Protein AF-E4MFJ5-F1 (afdb_monomer)

Foldseek 3Di:
DLVVLLVVQVVVCVVPVQAAEEEEEALQLVLSQCVSAQLSFHQNLSYAYEHEYPFQLLQQLLCVQAQDQVRNVVLLVVLLCVVVVDDNGGSHDDDDDPDDDSSGDSSNSLVQQLDPNYAYEFQDLVLSDHPHPVVVVSSVSGRYDHDFVLVVLVPDDPVVNVVVCVVLVHDLVVVLCVLVVDPAAEEEAEEEDDPDPVNLVVQVVVVVVCCVPPVVRYQYEYAYALRDPSCVCVCVVRPRYHYDDNPRDVLCVCSSCVVSHQAYEYEDDSVCSNHPLNRYQEYAAQALVRHRPPSSVVCVPPPRYHYHD

Secondary structure (DSSP, 8-state):
-HHHHHHHHHHHHHH-TT--EEEEEEGGGTTHHHHTTGGGT--GGGEEEEEE--SHHHHHHHHHHHSSTTTHHHHHHHHHHHHHTS-TTT-----------TT---SSHHHHTTSTTEEEEES-GGG---S-HHHHHHHHHS-EEE--HHHHHHHS-HHHHHHHHHHHT--HHHHHHHHTSSSSEEEEEE----SSHHHHHHHHHHHHHHHHHHTTTEEEEEE--TT--GGGGHHHHSTTEEEPPSSS-HHHHHHHHGGG--EEEES--GGGGGS-GGGEEEESSS-STTSPTTHHHHTTT-TTPEE--

pLDDT: mean 91.89, std 9.55, range [43.94, 98.38]

Radius of gyration: 22.48 Å; Cα contacts (8 Å, |Δi|>4): 492; chains: 1; bounding box: 52×45×56 Å

Nearest PDB structures (foldseek):
  4v3c-assembly1_A  TM=6.510E-01  e=1.409E-11  Pasteurella dagmatis
  8sv2-assembly1_A  TM=6.910E-01  e=7.047E-11  Pasteurella multocida
  2ihj-assembly1_A  TM=6.570E-01  e=3.882E-11  Pasteurella multocida
  2ilv-assembly1_A  TM=6.668E-01  e=4.214E-10  Pasteurella multocida
  2ihk-assembly1_A  TM=6.382E-01  e=1.941E-10  Pasteurella multocida

Mean predicted aligned error: 5.11 Å

Structure (mmCIF, N/CA/C/O backbone):
data_AF-E4MFJ5-F1
#
_entry.id   AF-E4MFJ5-F1
#
loop_
_atom_site.group_PDB
_atom_site.id
_atom_site.type_symbol
_atom_site.label_atom_id
_atom_site.label_alt_id
_atom_site.label_comp_id
_atom_site.label_asym_id
_atom_site.label_entity_id
_atom_site.label_seq_id
_atom_site.pdbx_PDB_ins_code
_atom_site.Cartn_x
_atom_site.Cartn_y
_atom_site.Cartn_z
_atom_site.occupancy
_atom_site.B_iso_or_equiv
_atom_site.auth_seq_id
_atom_site.auth_comp_id
_atom_site.auth_asym_id
_atom_site.auth_atom_id
_atom_site.pdbx_PDB_model_num
ATOM 1 N N . MET A 1 1 ? 24.733 -4.356 1.267 1.00 61.66 1 MET A N 1
ATOM 2 C CA . MET A 1 1 ? 23.680 -5.236 0.717 1.00 61.66 1 MET A CA 1
ATOM 3 C C . MET A 1 1 ? 23.827 -5.433 -0.794 1.00 61.66 1 MET A C 1
ATOM 5 O O . MET A 1 1 ? 24.107 -6.552 -1.199 1.00 61.66 1 MET A O 1
ATOM 9 N N . CYS A 1 2 ? 23.767 -4.380 -1.623 1.00 79.62 2 CYS A N 1
ATOM 10 C CA . CYS A 1 2 ? 23.774 -4.492 -3.095 1.00 79.62 2 CYS A CA 1
ATOM 11 C C . CYS A 1 2 ? 24.952 -5.287 -3.690 1.00 79.62 2 CYS A C 1
ATOM 13 O O . CYS A 1 2 ? 24.755 -6.111 -4.576 1.00 79.62 2 CYS A O 1
ATOM 15 N N . ARG A 1 3 ? 26.178 -5.104 -3.175 1.00 85.62 3 ARG A N 1
ATOM 16 C CA . ARG A 1 3 ? 27.360 -5.867 -3.628 1.00 85.62 3 ARG A CA 1
ATOM 17 C C . ARG A 1 3 ? 27.206 -7.376 -3.421 1.00 85.62 3 ARG A C 1
ATOM 19 O O . ARG A 1 3 ? 27.593 -8.154 -4.284 1.00 85.62 3 ARG A O 1
ATOM 26 N N . GLU A 1 4 ? 26.662 -7.770 -2.276 1.00 90.50 4 GLU A N 1
ATOM 27 C CA . GLU A 1 4 ? 26.516 -9.178 -1.912 1.00 90.50 4 GLU A CA 1
ATOM 28 C C . GLU A 1 4 ? 25.409 -9.847 -2.730 1.00 90.50 4 GLU A C 1
ATOM 30 O O . GLU A 1 4 ? 25.599 -10.955 -3.227 1.00 90.50 4 GLU A O 1
ATOM 35 N N . MET A 1 5 ? 24.310 -9.126 -2.979 1.00 91.12 5 MET A N 1
ATOM 36 C CA . MET A 1 5 ? 23.250 -9.578 -3.883 1.00 91.12 5 MET A CA 1
ATOM 37 C C . MET A 1 5 ? 23.776 -9.783 -5.308 1.00 91.12 5 MET A C 1
ATOM 39 O O . MET A 1 5 ? 23.627 -10.873 -5.855 1.00 91.12 5 MET A O 1
ATOM 43 N N . LYS A 1 6 ? 24.484 -8.790 -5.871 1.00 90.75 6 LYS A N 1
ATOM 44 C CA . LYS A 1 6 ? 25.126 -8.890 -7.198 1.00 90.75 6 LYS A CA 1
ATOM 45 C C . LYS A 1 6 ? 26.068 -10.101 -7.278 1.00 90.75 6 LYS A C 1
ATOM 47 O O . LYS A 1 6 ? 25.997 -10.881 -8.225 1.00 90.75 6 LYS A O 1
ATOM 52 N N . ARG A 1 7 ? 26.910 -10.309 -6.254 1.00 93.25 7 ARG A N 1
ATOM 53 C CA . ARG A 1 7 ? 27.812 -11.473 -6.168 1.00 93.25 7 ARG A CA 1
ATOM 54 C C . ARG A 1 7 ? 27.036 -12.787 -6.189 1.00 93.25 7 ARG A C 1
ATOM 56 O O . ARG A 1 7 ? 27.376 -13.680 -6.961 1.00 93.25 7 ARG A O 1
ATOM 63 N N . ARG A 1 8 ? 25.990 -12.903 -5.367 1.00 95.25 8 ARG A N 1
ATOM 64 C CA . ARG A 1 8 ? 25.206 -14.135 -5.260 1.00 95.25 8 ARG A CA 1
ATOM 65 C C . ARG A 1 8 ? 24.469 -14.469 -6.556 1.00 95.25 8 ARG A C 1
ATOM 67 O O . ARG A 1 8 ? 24.455 -15.626 -6.965 1.00 95.25 8 ARG A O 1
ATOM 74 N N . VAL A 1 9 ? 23.904 -13.462 -7.216 1.00 94.19 9 VAL A N 1
ATOM 75 C CA . VAL A 1 9 ? 23.255 -13.602 -8.525 1.00 94.19 9 VAL A CA 1
ATOM 76 C C . VAL A 1 9 ? 24.240 -14.143 -9.571 1.00 94.19 9 VAL A C 1
ATOM 78 O O . VAL A 1 9 ? 23.925 -15.103 -10.274 1.00 94.19 9 VAL A O 1
ATOM 81 N N . LEU A 1 10 ? 25.463 -13.604 -9.620 1.00 93.38 10 LEU A N 1
ATOM 82 C CA . LEU A 1 10 ? 26.515 -14.082 -10.524 1.00 93.38 10 LEU A CA 1
ATOM 83 C C . LEU A 1 10 ? 26.964 -15.519 -10.222 1.00 93.38 10 LEU A C 1
ATOM 85 O O . LEU A 1 10 ? 27.215 -16.287 -11.149 1.00 93.38 10 LEU A O 1
ATOM 89 N N . GLU A 1 11 ? 27.049 -15.907 -8.947 1.00 96.50 11 GLU A N 1
ATOM 90 C CA . GLU A 1 11 ? 27.344 -17.292 -8.556 1.00 96.50 11 GLU A CA 1
ATOM 91 C C . GLU A 1 11 ? 26.268 -18.266 -9.035 1.00 96.50 11 GLU A C 1
ATOM 93 O O . GLU A 1 11 ? 26.605 -19.316 -9.583 1.00 96.50 11 GLU A O 1
ATOM 98 N N . ILE A 1 12 ? 24.991 -17.908 -8.864 1.00 96.44 12 ILE A N 1
ATOM 99 C CA . ILE A 1 12 ? 23.858 -18.714 -9.333 1.00 96.44 12 ILE A CA 1
ATOM 100 C C . ILE A 1 12 ? 23.903 -18.831 -10.857 1.00 96.44 12 ILE A C 1
ATOM 102 O O . ILE A 1 12 ? 23.871 -19.941 -11.373 1.00 96.44 12 ILE A O 1
ATOM 106 N N . ASN A 1 13 ? 24.072 -17.716 -11.575 1.00 94.38 13 ASN A N 1
ATOM 107 C CA . ASN A 1 13 ? 24.138 -17.715 -13.038 1.00 94.38 13 ASN A CA 1
ATOM 108 C C . ASN A 1 13 ? 25.346 -18.503 -13.579 1.00 94.38 13 ASN A C 1
ATOM 110 O O . ASN A 1 13 ? 25.272 -19.105 -14.645 1.00 94.38 13 ASN A O 1
ATOM 114 N N . LYS A 1 14 ? 26.472 -18.518 -12.854 1.00 95.00 14 LYS A N 1
ATOM 115 C CA . LYS A 1 14 ? 27.636 -19.339 -13.215 1.00 95.00 14 LYS A CA 1
ATOM 116 C C . LYS A 1 14 ? 27.372 -20.832 -13.001 1.00 95.00 14 LYS A C 1
ATOM 118 O O . LYS A 1 14 ? 27.862 -21.641 -13.784 1.00 95.00 14 LYS A O 1
ATOM 123 N N . ALA A 1 15 ? 26.665 -21.189 -11.930 1.00 97.56 15 ALA A N 1
ATOM 124 C CA . ALA A 1 15 ? 26.323 -22.575 -11.622 1.00 97.56 15 ALA A CA 1
ATOM 125 C C . ALA A 1 15 ? 25.237 -23.124 -12.562 1.00 97.56 15 ALA A C 1
ATOM 127 O O . ALA A 1 15 ? 25.317 -24.280 -12.970 1.00 97.56 15 ALA A O 1
ATOM 128 N N . ASP A 1 16 ? 24.268 -22.286 -12.928 1.00 96.75 16 ASP A N 1
ATOM 129 C CA . ASP A 1 16 ? 23.202 -22.582 -13.881 1.00 96.75 16 ASP A CA 1
ATOM 130 C C . ASP A 1 16 ? 22.939 -21.366 -14.795 1.00 96.75 16 ASP A C 1
ATOM 132 O O . ASP A 1 16 ? 22.200 -20.445 -14.426 1.00 96.75 16 ASP A O 1
ATOM 136 N N . PRO A 1 17 ? 23.508 -21.358 -16.015 1.00 92.19 17 PRO A N 1
ATOM 137 C CA . PRO A 1 17 ? 23.295 -20.287 -16.990 1.00 92.19 17 PRO A CA 1
ATOM 138 C C . PRO A 1 17 ? 21.856 -20.177 -17.514 1.00 92.19 17 PRO A C 1
ATOM 140 O O . PRO A 1 17 ? 21.534 -19.202 -18.193 1.00 92.19 17 PRO A O 1
ATOM 143 N N . THR A 1 18 ? 20.996 -21.162 -17.229 1.00 94.56 18 THR A N 1
ATOM 144 C CA . THR A 1 18 ? 19.586 -21.182 -17.649 1.00 94.56 18 THR A CA 1
ATOM 145 C C . THR A 1 18 ? 18.627 -20.692 -16.568 1.00 94.56 18 THR A C 1
ATOM 147 O O . THR A 1 18 ? 17.441 -20.517 -16.846 1.00 94.56 18 THR A O 1
ATOM 150 N N . ALA A 1 19 ? 19.134 -20.409 -15.363 1.00 96.00 19 ALA A N 1
ATOM 151 C CA . ALA A 1 19 ? 18.332 -19.936 -14.244 1.00 96.00 19 ALA A CA 1
ATOM 152 C C . ALA A 1 19 ? 17.502 -18.695 -14.615 1.00 96.00 19 ALA A C 1
ATOM 154 O O . ALA A 1 19 ? 17.993 -17.762 -15.260 1.00 96.00 19 ALA A O 1
ATOM 155 N N . VAL A 1 20 ? 16.247 -18.678 -14.170 1.00 96.81 20 VAL A N 1
ATOM 156 C CA . VAL A 1 20 ? 15.347 -17.522 -14.257 1.00 96.81 20 VAL A CA 1
ATOM 157 C C . VAL A 1 20 ? 15.295 -16.861 -12.885 1.00 96.81 20 VAL A C 1
ATOM 159 O O . VAL A 1 20 ? 15.155 -17.537 -11.867 1.00 96.81 20 VAL A O 1
ATOM 162 N N . PHE A 1 21 ? 15.414 -15.539 -12.857 1.00 97.12 21 PHE A N 1
ATOM 163 C CA . PHE A 1 21 ? 15.460 -14.751 -11.634 1.00 97.12 21 PHE A CA 1
ATOM 164 C C . PHE A 1 21 ? 14.165 -13.973 -11.455 1.00 97.12 21 PHE A C 1
ATOM 166 O O . PHE A 1 21 ? 13.767 -13.223 -12.343 1.00 97.12 21 PHE A O 1
ATOM 173 N N . SER A 1 22 ? 13.556 -14.104 -10.280 1.00 97.44 22 SER A N 1
ATOM 174 C CA . SER A 1 22 ? 12.425 -13.277 -9.867 1.00 97.44 22 SER A CA 1
ATOM 175 C C . SER A 1 22 ? 12.861 -12.323 -8.759 1.00 97.44 22 SER A C 1
ATOM 177 O O . SER A 1 22 ? 13.326 -12.769 -7.710 1.00 97.44 22 SER A O 1
ATOM 179 N N . LEU A 1 23 ? 12.709 -11.020 -8.989 1.00 97.00 23 LEU A N 1
ATOM 180 C CA . LEU A 1 23 ? 12.950 -9.961 -8.015 1.00 97.00 23 LEU A CA 1
ATOM 181 C C . LEU A 1 23 ? 11.611 -9.370 -7.572 1.00 97.00 23 LEU A C 1
ATOM 183 O O . LEU A 1 23 ? 10.829 -8.914 -8.401 1.00 97.00 23 LEU A O 1
ATOM 187 N N . TYR A 1 24 ? 11.386 -9.334 -6.264 1.00 96.50 24 TYR A N 1
ATOM 188 C CA . TYR A 1 24 ? 10.343 -8.528 -5.639 1.00 96.50 24 TYR A CA 1
ATOM 189 C C . TYR A 1 24 ? 11.038 -7.349 -4.975 1.00 96.50 24 TYR A C 1
ATOM 191 O O . TYR A 1 24 ? 11.953 -7.549 -4.173 1.00 96.50 24 TYR A O 1
ATOM 199 N N . VAL A 1 25 ? 10.669 -6.135 -5.362 1.00 94.56 25 VAL A N 1
ATOM 200 C CA . VAL A 1 25 ? 11.345 -4.923 -4.906 1.00 94.56 25 VAL A CA 1
ATOM 201 C C . VAL A 1 25 ? 10.342 -3.795 -4.797 1.00 94.56 25 VAL A C 1
ATOM 203 O O . VAL A 1 25 ? 9.438 -3.703 -5.615 1.00 94.56 25 VAL A O 1
ATOM 206 N N . ASP A 1 26 ? 10.529 -2.945 -3.800 1.00 93.25 26 ASP A N 1
ATOM 207 C CA . ASP A 1 26 ? 9.853 -1.658 -3.716 1.00 93.25 26 ASP A CA 1
ATOM 208 C C . ASP A 1 26 ? 10.009 -0.868 -5.028 1.00 93.25 26 ASP A C 1
ATOM 210 O O . ASP A 1 26 ? 11.105 -0.789 -5.601 1.00 93.25 26 ASP A O 1
ATOM 214 N N . ASP A 1 27 ? 8.911 -0.319 -5.535 1.00 94.75 27 ASP A N 1
ATOM 215 C CA . ASP A 1 27 ? 8.852 0.322 -6.844 1.00 94.75 27 ASP A CA 1
ATOM 216 C C . ASP A 1 27 ? 9.771 1.546 -6.930 1.00 94.75 27 ASP A C 1
ATOM 218 O O . ASP A 1 27 ? 10.437 1.743 -7.945 1.00 94.75 27 ASP A O 1
ATOM 222 N N . LEU A 1 28 ? 9.962 2.293 -5.845 1.00 91.31 28 LEU A N 1
ATOM 223 C CA . LEU A 1 28 ? 10.879 3.438 -5.816 1.00 91.31 28 LEU A CA 1
ATOM 224 C C . LEU A 1 28 ? 12.363 3.032 -5.959 1.00 91.31 28 LEU A C 1
ATOM 226 O O . LEU A 1 28 ? 13.228 3.888 -6.165 1.00 91.31 28 LEU A O 1
ATOM 230 N N . ARG A 1 29 ? 12.660 1.724 -5.893 1.00 91.50 29 ARG A N 1
ATOM 231 C CA . ARG A 1 29 ? 13.974 1.091 -6.109 1.00 91.50 29 ARG A CA 1
ATOM 232 C C . ARG A 1 29 ? 13.977 0.228 -7.381 1.00 91.50 29 ARG A C 1
ATOM 234 O O . ARG A 1 29 ? 14.800 -0.677 -7.530 1.00 91.50 29 ARG A O 1
ATOM 241 N N . CYS A 1 30 ? 13.076 0.502 -8.327 1.00 92.25 30 CYS A N 1
ATOM 242 C CA . CYS A 1 30 ? 12.837 -0.305 -9.530 1.00 92.25 30 CYS A CA 1
ATOM 243 C C . CYS A 1 30 ? 14.077 -0.578 -10.401 1.00 92.25 30 CYS A C 1
ATOM 245 O O . CYS A 1 30 ? 14.169 -1.631 -11.043 1.00 92.25 30 CYS A O 1
ATOM 247 N N . ARG A 1 31 ? 15.063 0.327 -10.398 1.00 90.69 31 ARG A N 1
ATOM 248 C CA . ARG A 1 31 ? 16.308 0.178 -11.161 1.00 90.69 31 ARG A CA 1
ATOM 249 C C . ARG A 1 31 ? 17.136 -1.036 -10.734 1.00 90.69 31 ARG A C 1
ATOM 251 O O . ARG A 1 31 ? 17.876 -1.586 -11.554 1.00 90.69 31 ARG A O 1
ATOM 258 N N . LEU A 1 32 ? 16.964 -1.527 -9.504 1.00 91.19 32 LEU A N 1
ATOM 259 C CA . LEU A 1 32 ? 17.671 -2.710 -9.011 1.00 91.19 32 LEU A CA 1
ATOM 260 C C . LEU A 1 32 ? 17.464 -3.946 -9.900 1.00 91.19 32 LEU A C 1
ATOM 262 O O . LEU A 1 32 ? 18.387 -4.748 -10.034 1.00 91.19 32 LEU A O 1
ATOM 266 N N . GLY A 1 33 ? 16.312 -4.075 -10.569 1.00 92.12 33 GLY A N 1
ATOM 267 C CA . GLY A 1 33 ? 16.073 -5.149 -11.541 1.00 92.12 33 GLY A CA 1
ATOM 268 C C . GLY A 1 33 ? 17.060 -5.143 -12.714 1.00 92.12 33 GLY A C 1
ATOM 269 O O . GLY A 1 33 ? 17.512 -6.199 -13.152 1.00 92.12 33 GLY A O 1
ATOM 270 N N . TYR A 1 34 ? 17.469 -3.959 -13.175 1.00 91.81 34 TYR A N 1
ATOM 271 C CA . TYR A 1 34 ? 18.512 -3.821 -14.187 1.00 91.81 34 TYR A CA 1
ATOM 272 C C . TYR A 1 34 ? 19.907 -3.960 -13.563 1.00 91.81 34 TYR A C 1
ATOM 274 O O . TYR A 1 34 ? 20.701 -4.799 -13.990 1.00 91.81 34 TYR A O 1
ATOM 282 N N . ASP A 1 35 ? 20.203 -3.187 -12.514 1.00 88.88 35 ASP A N 1
ATOM 283 C CA . ASP A 1 35 ? 21.559 -3.080 -11.958 1.00 88.88 35 ASP A CA 1
ATOM 284 C C . ASP A 1 35 ? 22.074 -4.392 -11.344 1.00 88.88 35 ASP A C 1
ATOM 286 O O . ASP A 1 35 ? 23.281 -4.667 -11.374 1.00 88.88 35 ASP A O 1
ATOM 290 N N . TRP A 1 36 ? 21.190 -5.197 -10.742 1.00 91.62 36 TRP A N 1
ATOM 291 C CA . TRP A 1 36 ? 21.573 -6.460 -10.103 1.00 91.62 36 TRP A CA 1
ATOM 292 C C . TRP A 1 36 ? 21.669 -7.628 -11.079 1.00 91.62 36 TRP A C 1
ATOM 294 O O . TRP A 1 36 ? 22.348 -8.605 -10.762 1.00 91.62 36 TRP A O 1
ATOM 304 N N . PHE A 1 37 ? 21.037 -7.522 -12.250 1.00 92.88 37 PHE A N 1
ATOM 305 C CA . PHE A 1 37 ? 20.925 -8.630 -13.193 1.00 92.88 37 PHE A CA 1
ATOM 306 C C . PHE A 1 37 ? 21.452 -8.258 -14.576 1.00 92.88 37 PHE A C 1
ATOM 308 O O . PHE A 1 37 ? 22.526 -8.712 -14.969 1.00 92.88 37 PHE A O 1
ATOM 315 N N . VAL A 1 38 ? 20.726 -7.417 -15.308 1.00 91.62 38 VAL A N 1
ATOM 316 C CA . VAL A 1 38 ? 21.013 -7.115 -16.716 1.00 91.62 38 VAL A CA 1
ATOM 317 C C . VAL A 1 38 ? 22.376 -6.445 -16.877 1.00 91.62 38 VAL A C 1
ATOM 319 O O . VAL A 1 38 ? 23.203 -6.919 -17.650 1.00 91.62 38 VAL A O 1
ATOM 322 N N . ALA A 1 39 ? 22.687 -5.452 -16.040 1.00 88.19 39 ALA A N 1
ATOM 323 C CA . ALA A 1 39 ? 23.995 -4.790 -16.010 1.00 88.19 39 ALA A CA 1
ATOM 324 C C . ALA A 1 39 ? 25.166 -5.725 -15.637 1.00 88.19 39 ALA A C 1
ATOM 326 O O . ALA A 1 39 ? 26.328 -5.341 -15.751 1.00 88.19 39 ALA A O 1
ATOM 327 N N . GLN A 1 40 ? 24.871 -6.930 -15.139 1.00 86.25 40 GLN A N 1
ATOM 328 C CA . GLN A 1 40 ? 25.855 -7.962 -14.812 1.00 86.25 40 GLN A CA 1
ATOM 329 C C . GLN A 1 40 ? 26.026 -8.996 -15.944 1.00 86.25 40 GLN A C 1
ATOM 331 O O . GLN A 1 40 ? 26.732 -9.987 -15.757 1.00 86.25 40 GLN A O 1
ATOM 336 N N . GLY A 1 41 ? 25.387 -8.795 -17.105 1.00 88.00 41 GLY A N 1
ATOM 337 C CA . GLY A 1 41 ? 25.445 -9.718 -18.246 1.00 88.00 41 GLY A CA 1
ATOM 338 C C . GLY A 1 41 ? 24.358 -10.794 -18.250 1.00 88.00 41 GLY A C 1
ATOM 339 O O . GLY A 1 41 ? 24.485 -11.787 -18.967 1.00 88.00 41 GLY A O 1
ATOM 340 N N . ILE A 1 42 ? 23.310 -10.650 -17.435 1.00 91.12 42 ILE A N 1
ATOM 341 C CA . ILE A 1 42 ? 22.182 -11.590 -17.417 1.00 91.12 42 ILE A CA 1
ATOM 342 C C . ILE A 1 42 ? 21.162 -11.162 -18.466 1.00 91.12 42 ILE A C 1
ATOM 344 O O . ILE A 1 42 ? 20.717 -10.020 -18.473 1.00 91.12 42 ILE A O 1
ATOM 348 N N . ASP A 1 43 ? 20.773 -12.098 -19.329 1.00 91.38 43 ASP A N 1
ATOM 349 C CA . ASP A 1 43 ? 19.714 -11.893 -20.317 1.00 91.38 43 ASP A CA 1
ATOM 350 C C . ASP A 1 43 ? 18.425 -11.396 -19.640 1.00 91.38 43 ASP A C 1
ATOM 352 O O . ASP A 1 43 ? 17.873 -12.067 -18.761 1.00 91.38 43 ASP A O 1
ATOM 356 N N . SER A 1 44 ? 17.944 -10.225 -20.065 1.00 92.56 44 SER A N 1
ATOM 357 C CA . SER A 1 44 ? 16.751 -9.582 -19.514 1.00 92.56 44 SER A CA 1
ATOM 358 C C . SER A 1 44 ? 15.487 -10.436 -19.669 1.00 92.56 44 SER A C 1
ATOM 360 O O . SER A 1 44 ? 14.605 -10.375 -18.812 1.00 92.56 44 SER A O 1
ATOM 362 N N . ALA A 1 45 ? 15.418 -11.333 -20.661 1.00 93.94 45 ALA A N 1
ATOM 363 C CA . ALA A 1 45 ? 14.302 -12.268 -20.807 1.00 93.94 45 ALA A CA 1
ATOM 364 C C . ALA A 1 45 ? 14.184 -13.258 -19.629 1.00 93.94 45 ALA A C 1
ATOM 366 O O . ALA A 1 45 ? 13.081 -13.744 -19.337 1.00 93.94 45 ALA A O 1
ATOM 367 N N . ARG A 1 46 ? 15.294 -13.522 -18.921 1.00 95.06 46 ARG A N 1
ATOM 368 C CA . ARG A 1 46 ? 15.368 -14.385 -17.729 1.00 95.06 46 ARG A CA 1
ATOM 369 C C . ARG A 1 46 ? 15.136 -13.639 -16.418 1.00 95.06 46 ARG A C 1
ATOM 371 O O . ARG A 1 46 ? 15.197 -14.264 -15.363 1.00 95.06 46 ARG A O 1
ATOM 378 N N . VAL A 1 47 ? 14.870 -12.337 -16.456 1.00 96.25 47 VAL A N 1
ATOM 379 C CA . VAL A 1 47 ? 14.601 -11.531 -15.263 1.00 96.25 47 VAL A CA 1
ATOM 380 C C . VAL A 1 47 ? 13.111 -11.200 -15.215 1.00 96.25 47 VAL A C 1
ATOM 382 O O . VAL A 1 47 ? 12.521 -10.772 -16.209 1.00 96.25 47 VAL A O 1
ATOM 385 N N . LYS A 1 48 ? 12.482 -11.448 -14.066 1.00 98.00 48 LYS A N 1
ATOM 386 C CA . LYS A 1 48 ? 11.089 -11.107 -13.765 1.00 98.00 48 LYS A CA 1
ATOM 387 C C . LYS A 1 48 ? 11.068 -10.196 -12.546 1.00 98.00 48 LYS A C 1
ATOM 389 O O . LYS A 1 48 ? 11.499 -10.601 -11.473 1.00 98.00 48 LYS A O 1
ATOM 394 N N . VAL A 1 49 ? 10.596 -8.968 -12.697 1.00 98.12 49 VAL A N 1
ATOM 395 C CA . VAL A 1 49 ? 10.604 -7.950 -11.647 1.00 98.12 49 VAL A CA 1
ATOM 396 C C . VAL A 1 49 ? 9.169 -7.598 -11.280 1.00 98.12 49 VAL A C 1
ATOM 398 O O . VAL A 1 49 ? 8.386 -7.172 -12.123 1.00 98.12 49 VAL A O 1
ATOM 401 N N . SER A 1 50 ? 8.834 -7.784 -10.008 1.00 98.25 50 SER A N 1
ATOM 402 C CA . SER A 1 50 ? 7.595 -7.297 -9.405 1.00 98.25 50 SER A CA 1
ATOM 403 C C . SER A 1 50 ? 7.926 -6.041 -8.609 1.00 98.25 50 SER A C 1
ATOM 405 O O . SER A 1 50 ? 8.592 -6.128 -7.575 1.00 98.25 50 SER A O 1
ATOM 407 N N . LEU A 1 51 ? 7.503 -4.891 -9.129 1.00 97.75 51 LEU A N 1
ATOM 408 C CA . LEU A 1 51 ? 7.606 -3.595 -8.471 1.00 97.75 51 LEU A CA 1
ATOM 409 C C . LEU A 1 51 ? 6.450 -3.488 -7.479 1.00 97.75 51 LEU A C 1
ATOM 411 O O . LEU A 1 51 ? 5.299 -3.425 -7.892 1.00 97.75 51 LEU A O 1
ATOM 415 N N . LEU A 1 52 ? 6.741 -3.553 -6.188 1.00 96.06 52 LEU A N 1
ATOM 416 C CA . LEU A 1 52 ? 5.760 -3.460 -5.117 1.00 96.06 52 LEU A CA 1
ATOM 417 C C . LEU A 1 52 ? 5.546 -1.983 -4.795 1.00 96.06 52 LEU A C 1
ATOM 419 O O . LEU A 1 52 ? 6.500 -1.312 -4.418 1.00 96.06 52 LEU A O 1
ATOM 423 N N . SER A 1 53 ? 4.322 -1.489 -4.949 1.00 94.38 53 SER A N 1
ATOM 424 C CA . SER A 1 53 ? 3.959 -0.119 -4.573 1.00 94.38 53 SER A CA 1
ATOM 425 C C . SER A 1 53 ? 4.319 0.169 -3.108 1.00 94.38 53 SER A C 1
ATOM 427 O O . SER A 1 53 ? 3.783 -0.499 -2.220 1.00 94.38 53 SER A O 1
ATOM 429 N N . ASP A 1 54 ? 5.120 1.210 -2.857 1.00 90.69 54 ASP A N 1
ATOM 430 C CA . ASP A 1 54 ? 5.423 1.749 -1.514 1.00 90.69 54 ASP A CA 1
ATOM 431 C C . ASP A 1 54 ? 4.148 2.167 -0.749 1.00 90.69 54 ASP A C 1
ATOM 433 O O . ASP A 1 54 ? 4.094 2.187 0.478 1.00 90.69 54 ASP A O 1
ATOM 437 N N . GLY A 1 55 ? 3.072 2.470 -1.479 1.00 89.69 55 GLY A N 1
ATOM 438 C CA . GLY A 1 55 ? 1.786 2.883 -0.925 1.00 89.69 55 GLY A CA 1
ATOM 439 C C . GLY A 1 55 ? 1.410 4.241 -1.484 1.00 89.69 55 GLY A C 1
ATOM 440 O O . GLY A 1 55 ? 1.468 4.449 -2.693 1.00 89.69 55 GLY A O 1
ATOM 441 N N . THR A 1 56 ? 1.037 5.197 -0.632 1.00 90.31 56 THR A N 1
ATOM 442 C CA . THR A 1 56 ? 0.609 6.530 -1.093 1.00 90.31 56 THR A CA 1
ATOM 443 C C . THR A 1 56 ? 1.673 7.222 -1.950 1.00 90.31 56 THR A C 1
ATOM 445 O O . THR A 1 56 ? 1.302 7.941 -2.878 1.00 90.31 56 THR A O 1
ATOM 448 N N . ALA A 1 57 ? 2.972 7.001 -1.708 1.00 90.75 57 ALA A N 1
ATOM 449 C CA . ALA A 1 57 ? 4.046 7.605 -2.498 1.00 90.75 57 ALA A CA 1
ATOM 450 C C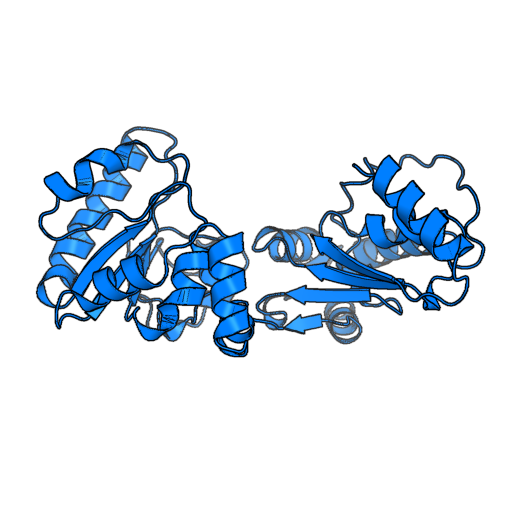 . ALA A 1 57 ? 3.979 7.209 -3.981 1.00 90.75 57 ALA A C 1
ATOM 452 O O . ALA A 1 57 ? 4.066 8.086 -4.838 1.00 90.75 57 ALA A O 1
ATOM 453 N N . THR A 1 58 ? 3.724 5.935 -4.292 1.00 94.06 58 THR A N 1
ATOM 454 C CA . THR A 1 58 ? 3.565 5.438 -5.669 1.00 94.06 58 THR A CA 1
ATOM 455 C C . THR A 1 58 ? 2.466 6.186 -6.424 1.00 94.06 58 THR A C 1
ATOM 457 O O . THR A 1 58 ? 2.668 6.604 -7.564 1.00 94.06 58 THR A O 1
ATOM 460 N N . TYR A 1 59 ? 1.310 6.426 -5.802 1.00 94.81 59 TYR A N 1
ATOM 461 C CA . TYR A 1 59 ? 0.215 7.161 -6.451 1.00 94.81 59 TYR A CA 1
ATOM 462 C C . TYR A 1 59 ? 0.491 8.667 -6.537 1.00 94.81 59 TYR A C 1
ATOM 464 O O . TYR A 1 59 ? 0.183 9.299 -7.549 1.00 94.81 59 TYR A O 1
ATOM 472 N N . ASN A 1 60 ? 1.079 9.257 -5.490 1.00 93.25 60 ASN A N 1
ATOM 473 C CA . ASN A 1 60 ? 1.425 10.681 -5.481 1.00 93.25 60 ASN A CA 1
ATOM 474 C C . ASN A 1 60 ? 2.474 11.007 -6.542 1.00 93.25 60 ASN A C 1
ATOM 476 O O . ASN A 1 60 ? 2.313 11.978 -7.274 1.00 93.25 60 ASN A O 1
ATOM 480 N N . ASN A 1 61 ? 3.512 10.183 -6.668 1.00 94.50 61 ASN A N 1
ATOM 481 C CA . ASN A 1 61 ? 4.549 10.353 -7.678 1.00 94.50 61 ASN A CA 1
ATOM 482 C C . ASN A 1 61 ? 3.961 10.263 -9.090 1.00 94.50 61 ASN A C 1
ATOM 484 O O . ASN A 1 61 ? 4.226 11.142 -9.906 1.00 94.50 61 ASN A O 1
ATOM 488 N N . PHE A 1 62 ? 3.069 9.301 -9.349 1.00 96.25 62 PHE A N 1
ATOM 489 C CA . PHE A 1 62 ? 2.386 9.201 -10.639 1.00 96.25 62 PHE A CA 1
ATOM 490 C C . PHE A 1 62 ? 1.634 10.491 -10.966 1.00 96.25 62 PHE A C 1
ATOM 492 O O . PHE A 1 62 ? 1.795 11.053 -12.047 1.00 96.25 62 PHE A O 1
ATOM 499 N N . TYR A 1 63 ? 0.846 10.995 -10.013 1.00 95.25 63 TYR A N 1
ATOM 500 C CA . TYR A 1 63 ? 0.108 12.241 -10.190 1.00 95.25 63 TYR A CA 1
ATOM 501 C C . TYR A 1 63 ? 1.039 13.446 -10.389 1.00 95.25 63 TYR A C 1
ATOM 503 O O . TYR A 1 63 ? 0.790 14.277 -11.257 1.00 95.25 63 TYR A O 1
ATOM 511 N N . ASN A 1 64 ? 2.136 13.531 -9.640 1.00 95.00 64 ASN A N 1
ATOM 512 C CA . ASN A 1 64 ? 3.097 14.625 -9.763 1.00 95.00 64 ASN A CA 1
ATOM 513 C C . ASN A 1 64 ? 3.781 14.645 -11.136 1.00 95.00 64 ASN A C 1
ATOM 515 O O . ASN A 1 64 ? 4.065 15.718 -11.664 1.00 95.00 64 ASN A O 1
ATOM 519 N N . TYR A 1 65 ? 4.036 13.476 -11.723 1.00 95.19 65 TYR A N 1
ATOM 520 C CA . TYR A 1 65 ? 4.707 13.368 -13.017 1.00 95.19 65 TYR A CA 1
ATOM 521 C C . TYR A 1 65 ? 3.746 13.430 -14.204 1.00 95.19 65 TYR A C 1
ATOM 523 O O . TYR A 1 65 ? 4.113 13.936 -15.264 1.00 95.19 65 TYR A O 1
ATOM 531 N N . PHE A 1 66 ? 2.525 12.919 -14.047 1.00 97.06 66 PHE A N 1
ATOM 532 C CA . PHE A 1 66 ? 1.615 12.679 -15.169 1.00 97.06 66 PHE A CA 1
ATOM 533 C C . PHE A 1 66 ? 0.203 13.243 -14.978 1.00 97.06 66 PHE A C 1
ATOM 535 O O . PHE A 1 66 ? -0.655 13.051 -15.842 1.00 97.06 66 PHE A O 1
ATOM 542 N N . GLY A 1 67 ? -0.066 13.927 -13.867 1.00 94.12 67 GLY A N 1
ATOM 543 C CA . GLY A 1 67 ? -1.365 14.532 -13.573 1.00 94.12 67 GLY A CA 1
ATOM 544 C C . GLY A 1 67 ? -1.638 15.810 -14.369 1.00 94.12 67 GLY A C 1
ATOM 545 O O . GLY A 1 67 ? -2.794 16.072 -14.704 1.00 94.12 67 GLY A O 1
ATOM 546 N N . ASP A 1 68 ? -0.594 16.572 -14.712 1.00 96.12 68 ASP A N 1
ATOM 547 C CA . ASP A 1 68 ? -0.700 17.774 -15.546 1.00 96.12 68 ASP A CA 1
ATOM 548 C C . ASP A 1 68 ? -0.670 17.412 -17.045 1.00 96.12 68 ASP A C 1
ATOM 550 O O . ASP A 1 68 ? 0.384 17.033 -17.570 1.00 96.12 68 ASP A O 1
ATOM 554 N N . PRO A 1 69 ? -1.789 17.561 -17.779 1.00 96.44 69 PRO A N 1
ATOM 555 C CA . PRO A 1 69 ? -1.859 17.173 -19.182 1.00 96.44 69 PRO A CA 1
ATOM 556 C C . PRO A 1 69 ? -0.927 17.981 -20.093 1.00 96.44 69 PRO A C 1
ATOM 558 O O . PRO A 1 69 ? -0.624 17.508 -21.188 1.00 96.44 69 PRO A O 1
ATOM 561 N N . ALA A 1 70 ? -0.455 19.160 -19.666 1.00 97.12 70 ALA A N 1
ATOM 562 C CA . ALA A 1 70 ? 0.468 19.980 -20.448 1.00 97.12 70 ALA A CA 1
ATOM 563 C C . ALA A 1 70 ? 1.901 19.421 -20.474 1.00 97.12 70 ALA A C 1
ATOM 565 O O . ALA A 1 70 ? 2.639 19.679 -21.425 1.00 97.12 70 ALA A O 1
ATOM 566 N N . THR A 1 71 ? 2.300 18.663 -19.449 1.00 97.44 71 THR A N 1
ATOM 567 C CA . THR A 1 71 ? 3.681 18.176 -19.276 1.00 97.44 71 THR A CA 1
ATOM 568 C C . THR A 1 71 ? 3.791 16.654 -19.273 1.00 97.44 71 THR A C 1
ATOM 570 O O . THR A 1 71 ? 4.860 16.116 -19.565 1.00 97.44 71 THR A O 1
ATOM 573 N N . ALA A 1 72 ? 2.692 15.941 -19.022 1.00 97.81 72 ALA A N 1
ATOM 574 C CA . ALA A 1 72 ? 2.709 14.506 -18.780 1.00 97.81 72 ALA A CA 1
ATOM 575 C C . ALA A 1 72 ? 3.322 13.668 -19.915 1.00 97.81 72 ALA A C 1
ATOM 577 O O . ALA A 1 72 ? 4.130 12.780 -19.646 1.00 97.81 72 ALA A O 1
ATOM 578 N N . GLN A 1 73 ? 2.988 13.954 -21.180 1.00 98.31 73 GLN A N 1
ATOM 579 C CA . GLN A 1 73 ? 3.566 13.229 -22.319 1.00 98.31 73 GLN A CA 1
ATOM 580 C C . GLN A 1 73 ? 5.084 13.438 -22.409 1.00 98.31 73 GLN A C 1
ATOM 582 O O . GLN A 1 73 ? 5.826 12.469 -22.543 1.00 98.31 73 GLN A O 1
ATOM 587 N N . GLN A 1 74 ? 5.550 14.683 -22.276 1.00 98.12 74 GLN A N 1
ATOM 588 C CA . GLN A 1 74 ? 6.980 14.991 -22.303 1.00 98.12 74 GLN A CA 1
ATOM 589 C C . GLN A 1 74 ? 7.719 14.290 -21.157 1.00 98.12 74 GLN A C 1
ATOM 591 O O . GLN A 1 74 ? 8.808 13.756 -21.369 1.00 98.12 74 GLN A O 1
ATOM 596 N N . ASN A 1 75 ? 7.135 14.261 -19.956 1.00 97.69 75 ASN A N 1
ATOM 597 C CA . ASN A 1 75 ? 7.707 13.549 -18.814 1.00 97.69 75 ASN A CA 1
ATOM 598 C C . ASN A 1 75 ? 7.824 12.050 -19.110 1.00 97.69 75 ASN A C 1
ATOM 600 O O . ASN A 1 75 ? 8.897 11.476 -18.939 1.00 97.69 75 ASN A O 1
ATOM 604 N N . TRP A 1 76 ? 6.762 11.433 -19.636 1.00 98.38 76 TRP A N 1
ATOM 605 C CA . TRP A 1 76 ? 6.778 10.020 -20.016 1.00 98.38 76 TRP A CA 1
ATOM 606 C C . TRP A 1 76 ? 7.866 9.712 -21.043 1.00 98.38 76 TRP A C 1
ATOM 608 O O . TRP A 1 76 ? 8.653 8.792 -20.847 1.00 98.38 76 TRP A O 1
ATOM 618 N N . GLU A 1 77 ? 7.937 10.488 -22.125 1.00 98.25 77 GLU A N 1
ATOM 619 C CA . GLU A 1 77 ? 8.942 10.312 -23.179 1.00 98.25 77 GLU A CA 1
ATOM 620 C C . GLU A 1 77 ? 10.370 10.497 -22.646 1.00 98.25 77 GLU A C 1
ATOM 622 O O . GLU A 1 77 ? 11.277 9.771 -23.050 1.00 98.25 77 GLU A O 1
ATOM 627 N N . THR A 1 78 ? 10.562 11.417 -21.697 1.00 96.12 78 THR A N 1
ATOM 628 C CA . THR A 1 78 ? 11.858 11.649 -21.043 1.00 96.12 78 THR A CA 1
ATOM 629 C C . THR A 1 78 ? 12.281 10.437 -20.217 1.00 96.12 78 THR A C 1
ATOM 631 O O . THR A 1 78 ? 13.371 9.906 -20.426 1.00 96.12 78 THR A O 1
ATOM 634 N N . TYR A 1 79 ? 11.414 9.942 -19.331 1.00 94.69 79 TYR A N 1
ATOM 635 C CA . TYR A 1 79 ? 11.737 8.788 -18.483 1.00 94.69 79 TYR A CA 1
ATOM 636 C C . TYR A 1 79 ? 11.861 7.495 -19.296 1.00 94.69 79 TYR A C 1
ATOM 638 O O . TYR A 1 79 ? 12.724 6.667 -19.016 1.00 94.69 79 TYR A O 1
ATOM 646 N N . ALA A 1 80 ? 11.058 7.344 -20.352 1.00 96.25 80 ALA A N 1
ATOM 647 C CA . ALA A 1 80 ? 11.211 6.264 -21.318 1.00 96.25 80 ALA A CA 1
ATOM 648 C C . ALA A 1 80 ? 12.603 6.289 -21.962 1.00 96.25 80 ALA A C 1
ATOM 650 O O . ALA A 1 80 ? 13.289 5.272 -21.983 1.00 96.25 80 ALA A O 1
ATOM 651 N N . ALA A 1 81 ? 13.057 7.453 -22.438 1.00 94.06 81 ALA A N 1
ATOM 652 C CA . ALA A 1 81 ? 14.375 7.591 -23.050 1.00 94.06 81 ALA A CA 1
ATOM 653 C C . ALA A 1 81 ? 15.519 7.264 -22.074 1.00 94.06 81 ALA A C 1
ATOM 655 O O . ALA A 1 81 ? 16.506 6.654 -22.481 1.00 94.06 81 ALA A O 1
ATOM 656 N N . GLU A 1 82 ? 15.388 7.619 -20.793 1.00 90.88 82 GLU A N 1
ATOM 657 C CA . GLU A 1 82 ? 16.359 7.253 -19.754 1.00 90.88 82 GLU A CA 1
ATOM 658 C C . GLU A 1 82 ? 16.452 5.733 -19.553 1.00 90.88 82 GLU A C 1
ATOM 660 O O . GLU A 1 82 ? 17.554 5.188 -19.471 1.00 90.88 82 GLU A O 1
ATOM 665 N N . VAL A 1 83 ? 15.306 5.046 -19.518 1.00 91.56 83 VAL A N 1
ATOM 666 C CA . VAL A 1 83 ? 15.233 3.585 -19.376 1.00 91.56 83 VAL A CA 1
ATOM 667 C C . VAL A 1 83 ? 15.745 2.878 -20.635 1.00 91.56 83 VAL A C 1
ATOM 669 O O . VAL A 1 83 ? 16.504 1.914 -20.534 1.00 91.56 83 VAL A O 1
ATOM 672 N N . GLU A 1 84 ? 15.369 3.344 -21.827 1.00 92.00 84 GLU A N 1
ATOM 673 C CA . GLU A 1 84 ? 15.798 2.756 -23.106 1.00 92.00 84 GLU A CA 1
ATOM 674 C C . GLU A 1 84 ? 17.268 3.034 -23.444 1.00 92.00 84 GLU A C 1
ATOM 676 O O . GLU A 1 84 ? 17.858 2.314 -24.247 1.00 92.00 84 GLU A O 1
ATOM 681 N N . ALA A 1 85 ? 17.892 4.036 -22.819 1.00 88.94 85 ALA A N 1
ATOM 682 C CA . ALA A 1 85 ? 19.327 4.273 -22.957 1.00 88.94 85 ALA A CA 1
ATOM 683 C C . ALA A 1 85 ? 20.184 3.167 -22.310 1.00 88.94 85 ALA A C 1
ATOM 685 O O . ALA A 1 85 ? 21.377 3.068 -22.604 1.00 88.94 85 ALA A O 1
ATOM 686 N N . LEU A 1 86 ? 19.603 2.335 -21.438 1.00 86.44 86 LEU A N 1
ATOM 687 C CA . LEU A 1 86 ? 20.290 1.208 -20.811 1.00 86.44 86 LEU A CA 1
ATOM 688 C C . LEU A 1 86 ? 20.563 0.065 -21.807 1.00 86.44 86 LEU A C 1
ATOM 690 O O . LEU A 1 86 ? 19.795 -0.185 -22.735 1.00 86.44 86 LEU A O 1
ATOM 694 N N . ASP A 1 87 ? 21.646 -0.686 -21.588 1.00 86.88 87 ASP A N 1
ATOM 695 C CA . ASP A 1 87 ? 21.994 -1.841 -22.425 1.00 86.88 87 ASP A CA 1
ATOM 696 C C . ASP A 1 87 ? 21.257 -3.103 -21.962 1.00 86.88 87 ASP A C 1
ATOM 698 O O . ASP A 1 87 ? 21.759 -3.917 -21.184 1.00 86.88 87 ASP A O 1
ATOM 702 N N . TRP A 1 88 ? 20.043 -3.271 -22.477 1.00 88.00 88 TRP A N 1
ATOM 703 C CA . TRP A 1 88 ? 19.174 -4.403 -22.157 1.00 88.00 88 TRP A CA 1
ATOM 704 C C . TRP A 1 88 ? 19.586 -5.741 -22.787 1.00 88.00 88 TRP A C 1
ATOM 706 O O . TRP A 1 88 ? 19.040 -6.779 -22.402 1.00 88.00 88 TRP A O 1
ATOM 716 N N . ASN A 1 89 ? 20.515 -5.718 -23.751 1.00 77.62 89 ASN A N 1
ATOM 717 C CA . ASN A 1 89 ? 20.822 -6.860 -24.617 1.00 77.62 89 ASN A CA 1
ATOM 718 C C . ASN A 1 89 ? 22.205 -7.474 -24.364 1.00 77.62 89 ASN A C 1
ATOM 720 O O . ASN A 1 89 ? 22.373 -8.670 -24.592 1.00 77.62 89 ASN A O 1
ATOM 724 N N . HIS A 1 90 ? 23.197 -6.694 -23.918 1.00 64.62 90 HIS A N 1
ATOM 725 C CA . HIS A 1 90 ? 24.582 -7.176 -23.810 1.00 64.62 90 HIS A CA 1
ATOM 726 C C . HIS A 1 90 ? 25.195 -7.019 -22.412 1.00 64.62 90 HIS A C 1
ATOM 728 O O . HIS A 1 90 ? 26.311 -7.493 -22.191 1.00 64.62 90 HIS A O 1
ATOM 734 N N . GLY A 1 91 ? 24.475 -6.413 -21.458 1.00 55.84 91 GLY A N 1
ATOM 735 C CA . GLY A 1 91 ? 24.927 -6.236 -20.075 1.00 55.84 91 GLY A CA 1
ATOM 736 C C . GLY A 1 91 ? 26.298 -5.568 -19.952 1.00 55.84 91 GLY A C 1
ATOM 737 O O . GLY A 1 91 ? 27.096 -5.923 -19.081 1.00 55.84 91 GLY A O 1
ATOM 738 N N . GLY A 1 92 ? 26.604 -4.639 -20.859 1.00 50.72 92 GLY A N 1
ATOM 739 C CA . GLY A 1 92 ? 27.860 -3.906 -20.875 1.00 50.72 92 GLY A CA 1
ATOM 740 C C . GLY A 1 92 ? 27.976 -2.894 -19.732 1.00 50.72 92 GLY A C 1
ATOM 741 O O . GLY A 1 92 ? 26.991 -2.356 -19.223 1.00 50.72 92 GLY A O 1
ATOM 742 N N . ARG A 1 93 ? 29.221 -2.583 -19.344 1.00 50.53 93 ARG A N 1
ATOM 743 C CA . ARG A 1 93 ? 29.511 -1.452 -18.450 1.00 50.53 93 ARG A CA 1
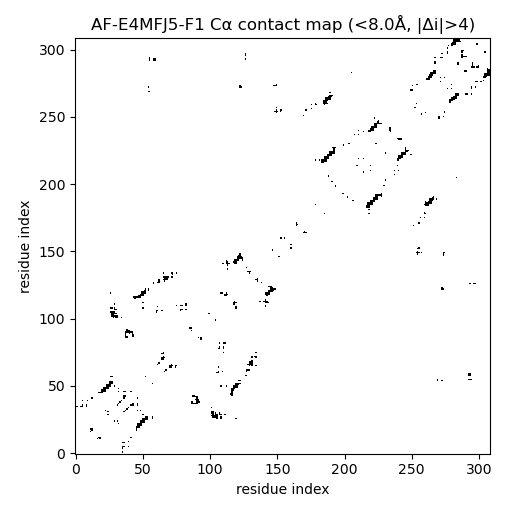ATOM 744 C C . ARG A 1 93 ? 29.072 -0.152 -19.117 1.00 50.53 93 ARG A C 1
ATOM 746 O O . ARG A 1 93 ? 29.664 0.267 -20.110 1.00 50.53 93 ARG A O 1
ATOM 753 N N . TYR A 1 94 ? 28.085 0.494 -18.513 1.00 51.44 94 TYR A N 1
ATOM 754 C CA . TYR A 1 94 ? 27.674 1.842 -18.864 1.00 51.44 94 TYR A CA 1
ATOM 755 C C . TYR A 1 94 ? 28.801 2.841 -18.531 1.00 51.44 94 TYR A C 1
ATOM 757 O O . TYR A 1 94 ? 29.454 2.683 -17.491 1.00 51.44 94 TYR A O 1
ATOM 765 N N . PRO A 1 95 ? 29.062 3.866 -19.364 1.00 44.31 95 PRO A N 1
ATOM 766 C CA . PRO A 1 95 ? 29.774 5.045 -18.884 1.00 44.31 95 PRO A CA 1
ATOM 767 C C . PRO A 1 95 ? 28.952 5.643 -17.739 1.00 44.31 95 PRO A C 1
ATOM 769 O O . PRO A 1 95 ? 27.736 5.716 -17.861 1.00 44.31 95 PRO A O 1
ATOM 772 N N . GLU A 1 96 ? 29.583 6.022 -16.626 1.00 47.84 96 GLU A N 1
ATOM 773 C CA . GLU A 1 96 ? 28.911 6.672 -15.493 1.00 47.84 96 GLU A CA 1
ATOM 774 C C . GLU A 1 96 ? 28.142 7.908 -15.989 1.00 47.84 96 GLU A C 1
ATOM 776 O O . GLU A 1 96 ? 28.683 9.010 -16.084 1.00 47.84 96 GLU A O 1
ATOM 781 N N . THR A 1 97 ? 26.868 7.749 -16.345 1.00 43.94 97 THR A N 1
ATOM 782 C CA . THR A 1 97 ? 25.962 8.884 -16.352 1.00 43.94 97 THR A CA 1
ATOM 783 C C . THR A 1 97 ? 25.742 9.278 -14.907 1.00 43.94 97 THR A C 1
ATOM 785 O O . THR A 1 97 ? 25.989 8.497 -13.988 1.00 43.94 97 THR A O 1
ATOM 788 N N . ARG A 1 98 ? 25.290 10.514 -14.717 1.00 46.88 98 ARG A N 1
ATOM 789 C CA . ARG A 1 98 ? 24.822 11.088 -13.453 1.00 46.88 98 ARG A CA 1
ATOM 790 C C . ARG A 1 98 ? 23.613 10.320 -12.892 1.00 46.88 98 ARG A C 1
ATOM 792 O O . ARG A 1 98 ? 22.556 10.899 -12.691 1.00 46.88 98 ARG A O 1
ATOM 799 N N . ALA A 1 99 ? 23.736 9.011 -12.737 1.00 46.81 99 ALA A N 1
ATOM 800 C CA . ALA A 1 99 ? 22.760 8.161 -12.116 1.00 46.81 99 ALA A CA 1
ATOM 801 C C . ALA A 1 99 ? 22.575 8.681 -10.698 1.00 46.81 99 ALA A C 1
ATOM 803 O O . ALA A 1 99 ? 23.538 8.745 -9.927 1.00 46.81 99 ALA A O 1
ATOM 804 N N . GLU A 1 100 ? 21.339 9.050 -10.379 1.00 54.28 100 GLU A N 1
ATOM 805 C CA . GLU A 1 100 ? 20.893 9.083 -8.997 1.00 54.28 100 GLU A CA 1
ATOM 806 C C . GLU A 1 100 ? 21.307 7.773 -8.314 1.00 54.28 100 GLU A C 1
ATOM 808 O O . GLU A 1 100 ? 21.550 6.740 -8.957 1.00 54.28 100 GLU A O 1
ATOM 813 N N . PHE A 1 101 ? 21.489 7.851 -7.002 1.00 60.53 101 PHE A N 1
ATOM 814 C CA . PHE A 1 101 ? 21.865 6.715 -6.174 1.00 60.53 101 PHE A CA 1
ATOM 815 C C . PHE A 1 101 ? 21.025 5.478 -6.554 1.00 60.53 101 PHE A C 1
ATOM 817 O O . PHE A 1 101 ? 19.832 5.612 -6.778 1.00 60.53 101 PHE A O 1
ATOM 824 N N . GLU A 1 102 ? 21.611 4.271 -6.639 1.00 62.78 102 GLU A N 1
ATOM 825 C CA . GLU A 1 102 ? 20.951 3.047 -7.176 1.00 62.78 102 GLU A CA 1
ATOM 826 C C . GLU A 1 102 ? 19.635 2.639 -6.459 1.00 62.78 102 GLU A C 1
ATOM 828 O O . GLU A 1 102 ? 18.979 1.681 -6.861 1.00 62.78 102 GLU A O 1
ATOM 833 N N . LEU A 1 103 ? 19.251 3.359 -5.397 1.00 69.12 103 LEU A N 1
ATOM 834 C CA . LEU A 1 103 ? 18.018 3.210 -4.619 1.00 69.12 103 LEU A CA 1
ATOM 835 C C . LEU A 1 103 ? 17.009 4.364 -4.818 1.00 69.12 103 LEU A C 1
ATOM 837 O O . LEU A 1 103 ? 16.025 4.438 -4.081 1.00 69.12 103 LEU A O 1
ATOM 841 N N . GLU A 1 104 ? 17.256 5.260 -5.770 1.00 72.75 104 GLU A N 1
ATOM 842 C CA . GLU A 1 104 ? 16.424 6.419 -6.096 1.00 72.75 104 GLU A CA 1
ATOM 843 C C . GLU A 1 104 ? 16.134 6.398 -7.599 1.00 72.75 104 GLU A C 1
ATOM 845 O O . GLU A 1 104 ? 16.964 6.743 -8.436 1.00 72.75 104 GLU A O 1
ATOM 850 N N . SER A 1 105 ? 14.978 5.851 -7.972 1.00 76.38 105 SER A N 1
ATOM 851 C CA . SER A 1 105 ? 14.508 5.828 -9.364 1.00 76.38 105 SER A CA 1
ATOM 852 C C . SER A 1 105 ? 12.991 5.959 -9.385 1.00 76.38 105 SER A C 1
ATOM 854 O O . SER A 1 105 ? 12.275 5.062 -9.817 1.00 76.38 105 SER A O 1
ATOM 856 N N . TRP A 1 106 ? 12.493 7.067 -8.837 1.00 81.81 106 TRP A N 1
ATOM 857 C CA . TRP A 1 106 ? 11.068 7.257 -8.539 1.00 81.81 106 TRP A CA 1
ATOM 858 C C . TRP A 1 106 ? 10.216 7.509 -9.791 1.00 81.81 106 TRP A C 1
ATOM 860 O O . TRP A 1 106 ? 9.009 7.292 -9.768 1.00 81.81 106 TRP A O 1
ATOM 870 N N . THR A 1 107 ? 10.836 7.939 -10.892 1.00 89.31 107 THR A N 1
ATOM 871 C CA . THR A 1 107 ? 10.173 8.296 -12.160 1.00 89.31 107 THR A CA 1
ATOM 872 C C . THR A 1 107 ? 9.998 7.112 -13.115 1.00 89.31 107 THR A C 1
ATOM 874 O O . THR A 1 107 ? 9.117 7.118 -13.974 1.00 89.31 107 THR A O 1
ATOM 877 N N . TRP A 1 108 ? 10.820 6.075 -12.969 1.00 93.88 108 TRP A N 1
ATOM 878 C CA . TRP A 1 108 ? 10.873 4.916 -13.859 1.00 93.88 108 TRP A CA 1
ATOM 879 C C . TRP A 1 108 ? 9.828 3.809 -13.641 1.00 93.88 108 TRP A C 1
ATOM 881 O O . TRP A 1 108 ? 9.589 3.087 -14.614 1.00 93.88 108 TRP A O 1
ATOM 891 N N . PRO A 1 109 ? 9.192 3.614 -12.461 1.00 96.06 109 PRO A N 1
ATOM 892 C CA . PRO A 1 109 ? 8.375 2.423 -12.214 1.00 96.06 109 PRO A CA 1
ATOM 893 C C . PRO A 1 109 ? 7.254 2.246 -13.236 1.00 96.06 109 PRO A C 1
ATOM 895 O O . PRO A 1 109 ? 6.984 1.137 -13.691 1.00 96.06 109 PRO A O 1
ATOM 898 N N . TYR A 1 110 ? 6.647 3.359 -13.643 1.00 97.25 110 TYR A N 1
ATOM 899 C CA . TYR A 1 110 ? 5.494 3.383 -14.537 1.00 97.25 110 TYR A CA 1
ATOM 900 C C . TYR A 1 110 ? 5.862 2.991 -15.966 1.00 97.25 110 TYR A C 1
ATOM 902 O O . TYR A 1 110 ? 5.179 2.174 -16.577 1.00 97.25 110 TYR A O 1
ATOM 910 N N . TYR A 1 111 ? 6.981 3.512 -16.479 1.00 97.88 111 TYR A N 1
ATOM 911 C CA . TYR A 1 111 ? 7.478 3.095 -17.785 1.00 97.88 111 TYR A CA 1
ATOM 912 C C . TYR A 1 111 ? 7.994 1.654 -17.746 1.00 97.88 111 TYR A C 1
ATOM 914 O O . TYR A 1 111 ? 7.664 0.859 -18.625 1.00 97.88 111 TYR A O 1
ATOM 922 N N . LEU A 1 112 ? 8.743 1.279 -16.701 1.00 97.38 112 LEU A N 1
ATOM 923 C CA . LEU A 1 112 ? 9.220 -0.091 -16.518 1.00 97.38 112 LEU A CA 1
ATOM 924 C C . LEU A 1 112 ? 8.068 -1.095 -16.499 1.00 97.38 112 LEU A C 1
ATOM 926 O O . LEU A 1 112 ? 8.210 -2.150 -17.098 1.00 97.38 112 LEU A O 1
ATOM 930 N N . ALA A 1 113 ? 6.913 -0.761 -15.920 1.00 97.94 113 ALA A N 1
ATOM 931 C CA . ALA A 1 113 ? 5.732 -1.623 -15.945 1.00 97.94 113 ALA A CA 1
ATOM 932 C C . ALA A 1 113 ? 5.189 -1.910 -17.361 1.00 97.94 113 ALA A C 1
ATOM 934 O O . ALA A 1 113 ? 4.395 -2.828 -17.518 1.00 97.94 113 ALA A O 1
ATOM 935 N N . THR A 1 114 ? 5.605 -1.177 -18.398 1.00 97.88 114 THR A N 1
ATOM 936 C CA . THR A 1 114 ? 5.284 -1.496 -19.806 1.00 97.88 114 THR A CA 1
ATOM 937 C C . THR A 1 114 ? 6.298 -2.442 -20.458 1.00 97.88 114 THR A C 1
ATOM 939 O O . THR A 1 114 ? 6.033 -3.012 -21.518 1.00 97.88 114 THR A O 1
ATOM 942 N N . ARG A 1 115 ? 7.476 -2.629 -19.846 1.00 95.94 115 ARG A N 1
ATOM 943 C CA . ARG A 1 115 ? 8.556 -3.441 -20.414 1.00 95.94 115 ARG A CA 1
ATOM 944 C C . ARG A 1 115 ? 8.354 -4.938 -20.156 1.00 95.94 115 ARG A C 1
ATOM 946 O O . ARG A 1 115 ? 7.856 -5.337 -19.101 1.00 95.94 115 ARG A O 1
ATOM 953 N N . PRO A 1 116 ? 8.830 -5.808 -21.067 1.00 95.00 116 PRO A N 1
ATOM 954 C CA . PRO A 1 116 ? 8.820 -7.248 -20.845 1.00 95.00 116 PRO A CA 1
ATOM 955 C C . PRO A 1 116 ? 9.524 -7.645 -19.545 1.00 95.00 116 PRO A C 1
ATOM 957 O O . PRO A 1 116 ? 10.637 -7.206 -19.263 1.00 95.00 116 PRO A O 1
ATOM 960 N N . GLY A 1 117 ? 8.887 -8.530 -18.779 1.00 95.38 117 GLY A N 1
ATOM 961 C CA . GLY A 1 117 ? 9.440 -9.050 -17.530 1.00 95.38 117 GLY A CA 1
ATOM 962 C C . GLY A 1 117 ? 9.225 -8.153 -16.314 1.00 95.38 117 GLY A C 1
ATOM 963 O O . GLY A 1 117 ? 9.573 -8.583 -15.223 1.00 95.38 117 GLY A O 1
ATOM 964 N N . TYR A 1 118 ? 8.622 -6.976 -16.462 1.00 98.00 118 TYR A N 1
ATOM 965 C CA . TYR A 1 118 ? 8.273 -6.098 -15.350 1.00 98.00 118 TYR A CA 1
ATOM 966 C C . TYR A 1 118 ? 6.759 -6.065 -15.148 1.00 98.00 118 TYR A C 1
ATOM 968 O O . TYR A 1 118 ? 5.991 -6.135 -16.105 1.00 98.00 118 TYR A O 1
ATOM 976 N N . ARG A 1 119 ? 6.342 -5.953 -13.889 1.00 98.19 119 ARG A N 1
ATOM 977 C CA . ARG A 1 119 ? 4.965 -5.652 -13.490 1.00 98.19 119 ARG A CA 1
ATOM 978 C C . ARG A 1 119 ? 4.957 -4.727 -12.281 1.00 98.19 119 ARG A C 1
ATOM 980 O O . ARG A 1 119 ? 5.872 -4.798 -11.457 1.00 98.19 119 ARG A O 1
ATOM 987 N N . LEU A 1 120 ? 3.929 -3.895 -12.175 1.00 98.00 120 LEU A N 1
ATOM 988 C CA . LEU A 1 120 ? 3.645 -3.063 -11.011 1.00 98.00 120 LEU A CA 1
ATOM 989 C C . LE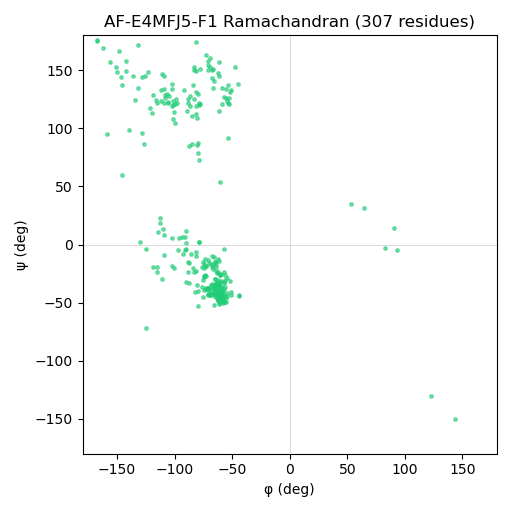U A 1 120 ? 2.538 -3.728 -10.193 1.00 98.00 120 LEU A C 1
ATOM 991 O O . LEU A 1 120 ? 1.414 -3.862 -10.661 1.00 98.00 120 LEU A O 1
ATOM 995 N N . VAL A 1 121 ? 2.872 -4.169 -8.988 1.00 97.00 121 VAL A N 1
ATOM 996 C CA . VAL A 1 121 ? 1.942 -4.783 -8.041 1.00 97.00 121 VAL A CA 1
ATOM 997 C C . VAL A 1 121 ? 1.497 -3.711 -7.059 1.00 97.00 121 VAL A C 1
ATOM 999 O O . VAL A 1 121 ? 2.328 -3.108 -6.373 1.00 97.00 121 VAL A O 1
ATOM 1002 N N . MET A 1 122 ? 0.195 -3.465 -6.985 1.00 94.50 122 MET A N 1
ATOM 1003 C CA . MET A 1 122 ? -0.353 -2.406 -6.143 1.00 94.50 122 MET A CA 1
ATOM 1004 C C . MET A 1 122 ? -1.734 -2.755 -5.607 1.00 94.50 122 MET A C 1
ATOM 1006 O O . MET A 1 122 ? -2.358 -3.713 -6.038 1.00 94.50 122 MET A O 1
ATOM 1010 N N . GLN A 1 123 ? -2.203 -1.989 -4.626 1.00 91.94 123 GLN A N 1
ATOM 1011 C CA . GLN A 1 123 ? -3.473 -2.275 -3.961 1.00 91.94 123 GLN A CA 1
ATOM 1012 C C . GLN A 1 123 ? -4.676 -1.989 -4.868 1.00 91.94 123 GLN A C 1
ATOM 1014 O O . GLN A 1 123 ? -5.672 -2.708 -4.805 1.00 91.94 123 GLN A O 1
ATOM 1019 N N . ASN A 1 124 ? -4.611 -0.924 -5.675 1.00 93.25 124 ASN A N 1
ATOM 1020 C CA . ASN A 1 124 ? -5.696 -0.535 -6.572 1.00 93.25 124 ASN A CA 1
ATOM 1021 C C . ASN A 1 124 ? -5.191 0.361 -7.717 1.00 93.25 124 ASN A C 1
ATOM 1023 O O . ASN A 1 124 ? -5.108 1.584 -7.579 1.00 93.25 124 ASN A O 1
ATOM 1027 N N . GLY A 1 125 ? -4.895 -0.236 -8.867 1.00 94.31 125 GLY A N 1
ATOM 1028 C CA . GLY A 1 125 ? -4.409 0.436 -10.067 1.00 94.31 125 GLY A CA 1
ATOM 1029 C C . GLY A 1 125 ? -5.397 1.420 -10.678 1.00 94.31 125 GLY A C 1
ATOM 1030 O O . GLY A 1 125 ? -4.972 2.375 -11.327 1.00 94.31 125 GLY A O 1
ATOM 1031 N N . ALA A 1 126 ? -6.699 1.277 -10.406 1.00 93.44 126 ALA A N 1
ATOM 1032 C CA . ALA A 1 126 ? -7.707 2.233 -10.864 1.00 93.44 126 ALA A CA 1
ATOM 1033 C C . ALA A 1 126 ? -7.535 3.633 -10.244 1.00 93.44 126 ALA A C 1
ATOM 1035 O O . ALA A 1 126 ? -8.093 4.600 -10.757 1.00 93.44 126 ALA A O 1
ATOM 1036 N N . LEU A 1 127 ? -6.744 3.765 -9.170 1.00 94.81 127 LEU A N 1
ATOM 1037 C CA . LEU A 1 127 ? -6.420 5.056 -8.554 1.00 94.81 127 LEU A CA 1
ATOM 1038 C C . LEU A 1 127 ? -5.290 5.813 -9.278 1.00 94.81 127 LEU A C 1
ATOM 1040 O O . LEU A 1 127 ? -5.011 6.966 -8.935 1.00 94.81 127 LEU A O 1
ATOM 1044 N N . LEU A 1 128 ? -4.633 5.205 -10.274 1.00 95.06 128 LEU A N 1
ATOM 1045 C CA . LEU A 1 128 ? -3.732 5.915 -11.183 1.00 95.06 128 LEU A CA 1
ATOM 1046 C C . LEU A 1 128 ? -4.555 6.647 -12.254 1.00 95.06 128 LEU A C 1
ATOM 1048 O O . LEU A 1 128 ? -4.811 6.127 -13.336 1.00 95.06 128 LEU A O 1
ATOM 1052 N N . GLU A 1 129 ? -4.979 7.873 -11.948 1.00 90.81 129 GLU A N 1
ATOM 1053 C CA . GLU A 1 129 ? -5.744 8.720 -12.872 1.00 90.81 129 GLU A CA 1
ATOM 1054 C C . GLU A 1 129 ? -4.853 9.800 -13.518 1.00 90.81 129 GLU A C 1
ATOM 1056 O O . GLU A 1 129 ? -4.057 10.464 -12.850 1.00 90.81 129 GLU A O 1
ATOM 1061 N N . SER A 1 130 ? -5.031 10.029 -14.822 1.00 94.00 130 SER A N 1
ATOM 1062 C CA . SER A 1 130 ? -4.491 11.187 -15.545 1.00 94.00 130 SER A CA 1
ATOM 1063 C C . SER A 1 130 ? -5.558 11.756 -16.476 1.00 94.00 130 SER A C 1
ATOM 1065 O O . SER A 1 130 ? -6.350 11.017 -17.054 1.00 94.00 130 SER A O 1
ATOM 1067 N N . SER A 1 131 ? -5.569 13.079 -16.641 1.00 94.38 131 SER A N 1
ATOM 1068 C CA . SER A 1 131 ? -6.421 13.750 -17.632 1.00 94.38 131 SER A CA 1
ATOM 1069 C C . SER A 1 131 ? -5.781 13.811 -19.027 1.00 94.38 131 SER A C 1
ATOM 1071 O O . SER A 1 131 ? -6.436 14.201 -19.993 1.00 94.38 131 SER A O 1
ATOM 1073 N N . CYS A 1 132 ? -4.508 13.421 -19.154 1.00 97.25 132 CYS A N 1
ATOM 1074 C CA . CYS A 1 132 ? -3.795 13.370 -20.423 1.00 97.25 132 CYS A CA 1
ATOM 1075 C C . CYS A 1 132 ? -4.218 12.118 -21.219 1.00 97.25 132 CYS A C 1
ATOM 1077 O O . CYS A 1 132 ? -3.994 11.000 -20.737 1.00 97.25 132 CYS A O 1
ATOM 1079 N N . PRO A 1 133 ? -4.763 12.249 -22.447 1.00 97.00 133 PRO A N 1
ATOM 1080 C CA . PRO A 1 133 ? -5.148 11.089 -23.256 1.00 97.00 133 PRO A CA 1
ATOM 1081 C C . PRO A 1 133 ? -3.975 10.146 -23.537 1.00 97.00 133 PRO A C 1
ATOM 1083 O O . PRO A 1 133 ? -4.123 8.934 -23.422 1.00 97.00 133 PRO A O 1
ATOM 1086 N N . PHE A 1 134 ? -2.789 10.705 -23.803 1.00 97.88 134 PHE A N 1
ATOM 1087 C CA . PHE A 1 134 ? -1.571 9.927 -24.023 1.00 97.88 134 PHE A CA 1
ATOM 1088 C C . PHE A 1 134 ? -1.236 9.033 -22.818 1.00 97.88 134 PHE A C 1
ATOM 1090 O O . PHE A 1 134 ? -1.003 7.840 -22.981 1.00 97.88 134 PHE A O 1
ATOM 1097 N N . ILE A 1 135 ? -1.267 9.574 -21.595 1.00 98.12 135 ILE A N 1
ATOM 1098 C CA . ILE A 1 135 ? -1.000 8.785 -20.380 1.00 98.12 135 ILE A CA 1
ATOM 1099 C C . ILE A 1 135 ? -2.107 7.772 -20.116 1.00 98.12 135 ILE A C 1
ATOM 1101 O O . ILE A 1 135 ? -1.825 6.658 -19.690 1.00 98.12 135 ILE A O 1
ATOM 1105 N N . THR A 1 136 ? -3.358 8.132 -20.401 1.00 96.50 136 THR A N 1
ATOM 1106 C CA . THR A 1 136 ? -4.487 7.202 -20.281 1.00 96.50 136 THR A CA 1
ATOM 1107 C C . THR A 1 136 ? -4.294 5.981 -21.182 1.00 96.50 136 THR A C 1
ATOM 1109 O O . THR A 1 136 ? -4.603 4.864 -20.774 1.00 96.50 136 THR A O 1
ATOM 1112 N N . ASP A 1 137 ? -3.746 6.166 -22.385 1.00 97.38 137 ASP A N 1
ATOM 1113 C CA . ASP A 1 137 ? -3.378 5.056 -23.264 1.00 97.38 137 ASP A CA 1
ATOM 1114 C C . ASP A 1 137 ? -2.209 4.245 -22.683 1.00 97.38 137 ASP A C 1
ATOM 1116 O O . ASP A 1 137 ? -2.283 3.016 -22.646 1.00 97.38 137 ASP A O 1
ATOM 1120 N N . LYS A 1 138 ? -1.178 4.909 -22.140 1.00 97.69 138 LYS A N 1
ATOM 1121 C CA . LYS A 1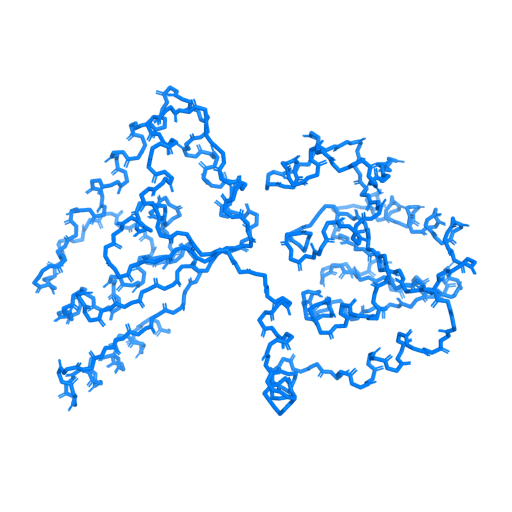 138 ? -0.025 4.242 -21.505 1.00 97.69 138 LYS A CA 1
ATOM 1122 C C . LYS A 1 138 ? -0.370 3.433 -20.262 1.00 97.69 138 LYS A C 1
ATOM 1124 O O . LYS A 1 138 ? 0.180 2.349 -20.094 1.00 97.69 138 LYS A O 1
ATOM 1129 N N . LEU A 1 139 ? -1.333 3.872 -19.458 1.00 96.81 139 LEU A N 1
ATOM 1130 C CA . LEU A 1 139 ? -1.851 3.088 -18.334 1.00 96.81 139 LEU A CA 1
ATOM 1131 C C . LEU A 1 139 ? -2.388 1.718 -18.776 1.00 96.81 139 LEU A C 1
ATOM 1133 O O . LEU A 1 139 ? -2.236 0.747 -18.044 1.00 96.81 139 LEU A O 1
ATOM 1137 N N . ARG A 1 140 ? -2.959 1.609 -19.985 1.00 95.75 140 ARG A N 1
ATOM 1138 C CA . ARG A 1 140 ? -3.445 0.324 -20.528 1.00 95.75 140 ARG A CA 1
ATOM 1139 C C . ARG A 1 140 ? -2.324 -0.586 -21.032 1.00 95.75 140 ARG A C 1
ATOM 1141 O O . ARG A 1 140 ? -2.549 -1.779 -21.205 1.00 95.75 140 ARG A O 1
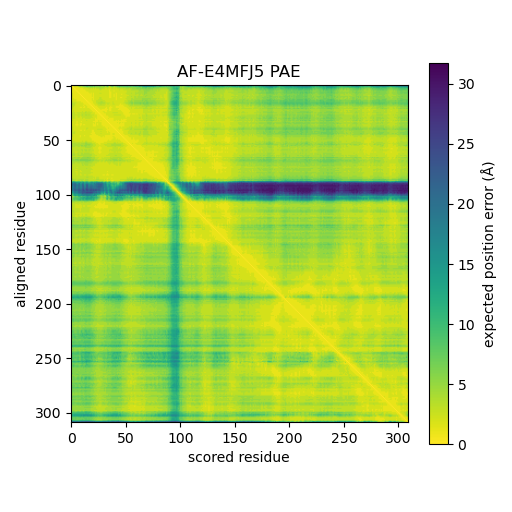ATOM 1148 N N . GLU A 1 141 ? -1.146 -0.031 -21.309 1.00 97.38 141 GLU A N 1
ATOM 1149 C CA . GLU A 1 141 ? 0.046 -0.794 -21.700 1.00 97.38 141 GLU A CA 1
ATOM 1150 C C . GLU A 1 141 ? 0.800 -1.342 -20.475 1.00 97.38 141 GLU A C 1
ATOM 1152 O O . GLU A 1 141 ? 1.527 -2.333 -20.586 1.00 97.38 141 GLU A O 1
ATOM 1157 N N . MET A 1 142 ? 0.632 -0.710 -19.309 1.00 98.00 142 MET A N 1
ATOM 1158 C CA . MET A 1 142 ? 1.278 -1.126 -18.068 1.00 98.00 142 MET A CA 1
ATOM 1159 C C . MET A 1 142 ? 0.753 -2.484 -17.590 1.00 98.00 142 MET A C 1
ATOM 1161 O O . MET A 1 142 ? -0.449 -2.733 -17.519 1.00 98.00 142 MET A O 1
ATOM 1165 N N . GLN A 1 143 ? 1.676 -3.356 -17.193 1.00 98.19 143 GLN A N 1
ATOM 1166 C CA . GLN A 1 143 ? 1.397 -4.614 -16.511 1.00 98.19 143 GLN A CA 1
ATOM 1167 C C . GLN A 1 143 ? 1.129 -4.330 -15.031 1.00 98.19 143 GLN A C 1
ATOM 1169 O O . GLN A 1 143 ? 2.021 -4.472 -14.192 1.00 98.19 143 GLN A O 1
ATOM 1174 N N . ILE A 1 144 ? -0.081 -3.864 -14.725 1.00 97.75 144 ILE A N 1
ATOM 1175 C CA . ILE A 1 144 ? -0.532 -3.631 -13.351 1.00 97.75 144 ILE A CA 1
ATOM 1176 C C . ILE A 1 144 ? -1.228 -4.887 -12.829 1.00 97.75 144 ILE A C 1
ATOM 1178 O O . ILE A 1 144 ? -2.072 -5.469 -13.509 1.00 97.75 144 ILE A O 1
ATOM 1182 N N . GLU A 1 145 ? -0.868 -5.298 -11.619 1.00 96.19 145 GLU A N 1
ATOM 1183 C CA . GLU A 1 145 ? -1.523 -6.375 -10.889 1.00 96.19 145 GLU A CA 1
ATOM 1184 C C . GLU A 1 145 ? -2.087 -5.822 -9.581 1.00 96.19 145 GLU A C 1
ATOM 1186 O O . GLU A 1 145 ? -1.337 -5.418 -8.687 1.00 96.19 145 GLU A O 1
ATOM 1191 N N . ASP A 1 146 ? -3.414 -5.806 -9.491 1.00 94.38 146 ASP A N 1
ATOM 1192 C CA . ASP A 1 146 ? -4.131 -5.365 -8.302 1.00 94.38 146 ASP A CA 1
ATOM 1193 C C . ASP A 1 146 ? -4.182 -6.507 -7.291 1.00 94.38 146 ASP A C 1
ATOM 1195 O O . ASP A 1 146 ? -4.815 -7.536 -7.533 1.00 94.38 146 ASP A O 1
ATOM 1199 N N . ILE A 1 147 ? -3.492 -6.337 -6.164 1.00 91.19 147 ILE A N 1
ATOM 1200 C CA . ILE A 1 147 ? -3.451 -7.332 -5.096 1.00 91.19 147 ILE A CA 1
ATOM 1201 C C . ILE A 1 147 ? -3.651 -6.660 -3.747 1.00 91.19 147 ILE A C 1
ATOM 1203 O O . ILE A 1 147 ? -2.875 -5.797 -3.326 1.00 91.19 147 ILE A O 1
ATOM 1207 N N . GLN A 1 148 ? -4.654 -7.138 -3.018 1.00 89.12 148 GLN A N 1
ATOM 1208 C CA . GLN A 1 148 ? -4.843 -6.793 -1.621 1.00 89.12 148 GLN A CA 1
ATOM 1209 C C . GLN A 1 148 ? -4.056 -7.764 -0.724 1.00 89.12 148 GLN A C 1
ATOM 1211 O O . GLN A 1 148 ? -4.255 -8.980 -0.800 1.00 89.12 148 GLN A O 1
ATOM 1216 N N . PRO A 1 149 ? -3.176 -7.278 0.170 1.00 88.62 149 PRO A N 1
ATOM 1217 C CA . PRO A 1 149 ? -2.376 -8.163 1.018 1.00 88.62 149 PRO A CA 1
ATOM 1218 C C . PRO A 1 149 ? -3.206 -9.068 1.943 1.00 88.62 149 PRO A C 1
ATOM 1220 O O . PRO A 1 149 ? -2.811 -10.205 2.205 1.00 88.62 149 PRO A O 1
ATOM 1223 N N . TYR A 1 150 ? -4.372 -8.601 2.407 1.00 87.12 150 TYR A N 1
ATOM 1224 C CA . TYR A 1 150 ? -5.269 -9.423 3.225 1.00 87.12 150 TYR A CA 1
ATOM 1225 C C . TYR A 1 150 ? -5.837 -10.611 2.433 1.00 87.12 150 TYR A C 1
ATOM 1227 O O . TYR A 1 150 ? -5.948 -11.710 2.976 1.00 87.12 150 TYR A O 1
ATOM 1235 N N . GLU A 1 151 ? -6.114 -10.439 1.136 1.00 88.62 151 GLU A N 1
ATOM 1236 C CA . GLU A 1 151 ? -6.561 -11.529 0.264 1.00 88.62 151 GLU A CA 1
ATOM 1237 C C . GLU A 1 151 ? -5.448 -12.569 0.102 1.00 88.62 151 GLU A C 1
ATOM 1239 O O . GLU A 1 151 ? -5.700 -13.764 0.274 1.00 88.62 151 GLU A O 1
ATOM 1244 N N . MET A 1 152 ? -4.201 -12.127 -0.118 1.00 90.69 152 MET A N 1
ATOM 1245 C CA . MET A 1 152 ? -3.042 -13.028 -0.192 1.00 90.69 152 MET A CA 1
ATOM 1246 C C . MET A 1 152 ? -2.895 -13.864 1.077 1.00 90.69 152 MET A C 1
ATOM 1248 O O . MET A 1 152 ? -2.723 -15.080 0.996 1.00 90.69 152 MET A O 1
ATOM 1252 N N . LEU A 1 153 ? -2.965 -13.219 2.245 1.00 91.69 153 LEU A N 1
ATOM 1253 C CA . LEU A 1 153 ? -2.829 -13.891 3.532 1.00 91.69 153 LEU A CA 1
ATOM 1254 C C . LEU A 1 153 ? -3.979 -14.877 3.770 1.00 91.69 153 LEU A C 1
ATOM 1256 O O . LEU A 1 153 ? -3.735 -16.007 4.196 1.00 91.69 153 LEU A O 1
ATOM 1260 N N . SER A 1 154 ? -5.215 -14.488 3.445 1.00 88.81 154 SER A N 1
ATOM 1261 C CA . SER A 1 154 ? -6.397 -15.346 3.591 1.00 88.81 154 SER A CA 1
ATOM 1262 C C . SER A 1 154 ? -6.327 -16.605 2.714 1.00 88.81 154 SER A C 1
ATOM 1264 O O . SER A 1 154 ? -6.730 -17.684 3.153 1.00 88.81 154 SER A O 1
ATOM 1266 N N . ALA A 1 155 ? -5.733 -16.498 1.519 1.00 93.00 155 ALA A N 1
ATOM 1267 C CA . ALA A 1 155 ? -5.592 -17.594 0.562 1.00 93.00 155 ALA A CA 1
ATOM 1268 C C . ALA A 1 155 ? -4.510 -18.625 0.942 1.00 93.00 155 ALA A C 1
ATOM 1270 O O . ALA A 1 155 ? -4.474 -19.722 0.378 1.00 93.00 155 ALA A O 1
ATOM 1271 N N . LEU A 1 156 ? -3.618 -18.303 1.885 1.00 94.94 156 LEU A N 1
ATOM 1272 C CA . LEU A 1 156 ? -2.602 -19.241 2.359 1.00 94.94 156 LEU A CA 1
ATOM 1273 C C . LEU A 1 156 ? -3.232 -20.418 3.117 1.00 94.94 156 LEU A C 1
ATOM 1275 O O . LEU A 1 156 ? -4.252 -20.288 3.786 1.00 94.94 156 LEU A O 1
ATOM 1279 N N . SER A 1 157 ? -2.572 -21.579 3.082 1.00 96.69 157 SER A N 1
ATOM 1280 C CA . SER A 1 157 ? -2.901 -22.669 4.011 1.00 96.69 157 SER A CA 1
ATOM 1281 C C . SER A 1 157 ? -2.674 -22.239 5.464 1.00 96.69 157 SER A C 1
ATOM 1283 O O . SER A 1 157 ? -1.862 -21.354 5.736 1.00 96.69 157 SER A O 1
ATOM 1285 N N . GLU A 1 158 ? -3.336 -22.898 6.415 1.00 94.69 158 GLU A N 1
ATOM 1286 C CA . GLU A 1 158 ? -3.184 -22.582 7.840 1.00 94.69 158 GLU A CA 1
ATOM 1287 C C . GLU A 1 158 ? -1.719 -22.628 8.303 1.00 94.69 158 GLU A C 1
ATOM 1289 O O . GLU A 1 158 ? -1.254 -21.703 8.964 1.00 94.69 158 GLU A O 1
ATOM 1294 N N . SER A 1 159 ? -0.959 -23.649 7.894 1.00 96.81 159 SER A N 1
ATOM 1295 C CA . SER A 1 159 ? 0.461 -23.767 8.245 1.00 96.81 159 SER A CA 1
ATOM 1296 C C . SER A 1 159 ? 1.311 -22.637 7.656 1.00 96.81 159 SER A C 1
ATOM 1298 O O . SER A 1 159 ? 2.220 -22.145 8.320 1.00 96.81 159 SER A O 1
ATOM 1300 N N . ALA A 1 160 ? 0.997 -22.182 6.440 1.00 97.12 160 ALA A N 1
ATOM 1301 C CA . ALA A 1 160 ? 1.675 -21.047 5.819 1.00 97.12 160 ALA A CA 1
ATOM 1302 C C . ALA A 1 160 ? 1.319 -19.712 6.499 1.00 97.12 160 ALA A C 1
ATOM 1304 O O . ALA A 1 160 ? 2.208 -18.882 6.684 1.00 97.12 160 ALA A O 1
ATOM 1305 N N . ARG A 1 161 ? 0.065 -19.521 6.938 1.00 95.25 161 ARG A N 1
ATOM 1306 C CA . ARG A 1 161 ? -0.324 -18.353 7.752 1.00 95.25 161 ARG A CA 1
ATOM 1307 C C . ARG A 1 161 ? 0.409 -18.329 9.090 1.00 95.25 161 ARG A C 1
ATOM 1309 O O . ARG A 1 161 ? 0.953 -17.296 9.459 1.00 95.25 161 ARG A O 1
ATOM 1316 N N . ARG A 1 162 ? 0.494 -19.471 9.782 1.00 94.94 162 ARG A N 1
ATOM 1317 C CA . ARG A 1 162 ? 1.241 -19.592 11.047 1.00 94.94 162 ARG A CA 1
ATOM 1318 C C . ARG A 1 162 ? 2.718 -19.240 10.871 1.00 94.94 162 ARG A C 1
ATOM 1320 O O . ARG A 1 162 ? 3.232 -18.432 11.631 1.00 94.94 162 ARG A O 1
ATOM 1327 N N . LEU A 1 163 ? 3.360 -19.744 9.814 1.00 96.19 163 LEU A N 1
ATOM 1328 C CA . LEU A 1 163 ? 4.739 -19.371 9.494 1.00 96.19 163 LEU A CA 1
ATOM 1329 C C . LEU A 1 163 ? 4.889 -17.865 9.220 1.00 96.19 163 LEU A C 1
ATOM 1331 O O . LEU A 1 163 ? 5.860 -17.261 9.670 1.00 96.19 163 LEU A O 1
ATOM 1335 N N . PHE A 1 164 ? 3.944 -17.252 8.502 1.00 94.94 164 PHE A N 1
ATOM 1336 C CA . PHE A 1 164 ? 3.942 -15.803 8.288 1.00 94.94 164 PHE A CA 1
ATOM 1337 C C . PHE A 1 164 ? 3.863 -15.038 9.617 1.00 94.94 164 PHE A C 1
ATOM 1339 O O . PHE A 1 164 ? 4.655 -14.121 9.833 1.00 94.94 164 PHE A O 1
ATOM 1346 N N . TYR A 1 165 ? 2.972 -15.442 10.526 1.00 94.31 165 TYR A N 1
ATOM 1347 C CA . TYR A 1 165 ? 2.849 -14.830 11.852 1.00 94.31 165 TYR A CA 1
ATOM 1348 C C . TYR A 1 165 ? 4.133 -14.971 12.674 1.00 94.31 165 TYR A C 1
ATOM 1350 O O . TYR A 1 165 ? 4.606 -13.980 13.230 1.00 94.31 165 TYR A O 1
ATOM 1358 N N . ASP A 1 166 ? 4.755 -16.151 12.669 1.00 94.44 166 ASP A N 1
ATOM 1359 C CA . ASP A 1 166 ? 6.027 -16.393 13.357 1.00 94.44 166 ASP A CA 1
ATOM 1360 C C . ASP A 1 166 ? 7.147 -15.500 12.804 1.00 94.44 166 ASP A C 1
ATOM 1362 O O . ASP A 1 166 ? 7.882 -14.868 13.565 1.00 94.44 166 ASP A O 1
ATOM 1366 N N . MET A 1 167 ? 7.258 -15.393 11.474 1.00 93.94 167 MET A N 1
ATOM 1367 C CA . MET A 1 167 ? 8.237 -14.519 10.814 1.00 93.94 167 MET A CA 1
ATOM 1368 C C . MET A 1 167 ? 7.996 -13.036 11.117 1.00 93.94 167 MET A C 1
ATOM 1370 O O . MET A 1 167 ? 8.952 -12.267 11.219 1.00 93.94 167 MET A O 1
ATOM 1374 N N . ALA A 1 168 ? 6.732 -12.638 11.260 1.00 91.56 168 ALA A N 1
ATOM 1375 C CA . ALA A 1 168 ? 6.327 -11.279 11.593 1.00 91.56 168 ALA A CA 1
ATOM 1376 C C . ALA A 1 168 ? 6.417 -10.962 13.100 1.00 91.56 168 ALA A C 1
ATOM 1378 O O . ALA A 1 168 ? 6.262 -9.803 13.487 1.00 91.56 168 ALA A O 1
ATOM 1379 N N . GLY A 1 169 ? 6.647 -11.964 13.957 1.00 92.12 169 GLY A N 1
ATOM 1380 C CA . GLY A 1 169 ? 6.574 -11.810 15.413 1.00 92.12 169 GLY A CA 1
ATOM 1381 C C . GLY A 1 169 ? 5.162 -11.475 15.909 1.00 92.12 169 GLY A C 1
ATOM 1382 O O . GLY A 1 169 ? 5.010 -10.740 16.888 1.00 92.12 169 GLY A O 1
ATOM 1383 N N . PHE A 1 170 ? 4.133 -11.963 15.213 1.00 94.25 170 PHE A N 1
ATOM 1384 C CA . PHE A 1 170 ? 2.727 -11.699 15.499 1.00 94.25 170 PHE A CA 1
ATOM 1385 C C . PHE A 1 170 ? 2.076 -12.872 16.236 1.00 94.25 170 PHE A C 1
ATOM 1387 O O . PHE A 1 170 ? 1.995 -13.980 15.718 1.00 94.25 170 PHE A O 1
ATOM 1394 N N . ASP A 1 171 ? 1.566 -12.623 17.441 1.00 94.38 171 ASP A N 1
ATOM 1395 C CA . ASP A 1 171 ? 0.831 -13.624 18.218 1.00 94.38 171 ASP A CA 1
ATOM 1396 C C . ASP A 1 171 ? -0.658 -13.594 17.844 1.00 94.38 171 ASP A C 1
ATOM 1398 O O . ASP A 1 171 ? -1.461 -12.897 18.472 1.00 94.38 171 ASP A O 1
ATOM 1402 N N . TYR A 1 172 ? -1.008 -14.319 16.777 1.00 94.44 172 TYR A N 1
ATOM 1403 C CA . TYR A 1 172 ? -2.377 -14.364 16.258 1.00 94.44 172 TYR A CA 1
ATOM 1404 C C . TYR A 1 172 ? -3.388 -14.777 17.330 1.00 94.44 172 TYR A C 1
ATOM 1406 O O . TYR A 1 172 ? -4.390 -14.092 17.504 1.00 94.44 172 TYR A O 1
ATOM 1414 N N . ASP A 1 173 ? -3.131 -15.864 18.066 1.00 95.38 173 ASP A N 1
ATOM 1415 C CA . ASP A 1 173 ? -4.117 -16.416 19.004 1.00 95.38 173 ASP A CA 1
ATOM 1416 C C . ASP A 1 173 ? -4.382 -15.448 20.158 1.00 95.38 173 ASP A C 1
ATOM 1418 O O . ASP A 1 173 ? -5.529 -15.279 20.574 1.00 95.38 173 ASP A O 1
ATOM 1422 N N . LYS A 1 174 ? -3.342 -14.755 20.641 1.00 95.19 174 LYS A N 1
ATOM 1423 C CA . LYS A 1 174 ? -3.496 -13.713 21.659 1.00 95.19 174 LYS A CA 1
ATOM 1424 C C . LYS A 1 174 ? -4.386 -12.572 21.176 1.00 95.19 174 LYS A C 1
ATOM 1426 O O . LYS A 1 174 ? -5.243 -12.125 21.936 1.00 95.19 174 LYS A O 1
ATOM 1431 N N . PHE A 1 175 ? -4.164 -12.062 19.964 1.00 94.62 175 PHE A N 1
ATOM 1432 C CA . PHE A 1 175 ? -4.958 -10.939 19.468 1.00 94.62 175 PHE A CA 1
ATOM 1433 C C . PHE A 1 175 ? -6.357 -11.365 19.025 1.00 94.62 175 PHE A C 1
ATOM 1435 O O . PHE A 1 175 ? -7.300 -10.646 19.320 1.00 94.62 175 PHE A O 1
ATOM 1442 N N . ALA A 1 176 ? -6.536 -12.542 18.429 1.00 95.50 176 ALA A N 1
ATOM 1443 C CA . ALA A 1 176 ? -7.867 -13.077 18.150 1.00 95.50 176 ALA A CA 1
ATOM 1444 C C . ALA A 1 176 ? -8.681 -13.221 19.448 1.00 95.50 176 ALA A C 1
ATOM 1446 O O . ALA A 1 176 ? -9.781 -12.690 19.550 1.00 95.50 176 ALA A O 1
ATOM 1447 N N . ALA A 1 177 ? -8.094 -13.808 20.499 1.00 96.62 177 ALA A N 1
ATOM 1448 C CA . ALA A 1 177 ? -8.746 -13.912 21.805 1.00 96.62 177 ALA A CA 1
ATOM 1449 C C . ALA A 1 177 ? -9.050 -12.545 22.445 1.00 96.62 177 ALA A C 1
ATOM 1451 O O . ALA A 1 177 ? -10.020 -12.422 23.189 1.00 96.62 177 ALA A O 1
ATOM 1452 N N . LEU A 1 178 ? -8.227 -11.527 22.174 1.00 95.62 178 LEU A N 1
ATOM 1453 C CA . LEU A 1 178 ? -8.474 -10.159 22.626 1.00 95.62 178 LEU A CA 1
ATOM 1454 C C . LEU A 1 178 ? -9.688 -9.536 21.919 1.00 95.62 178 LEU A C 1
ATOM 1456 O O . LEU A 1 178 ? -10.492 -8.884 22.576 1.00 95.62 178 LEU A O 1
ATOM 1460 N N . PHE A 1 179 ? -9.820 -9.737 20.608 1.00 95.31 179 PHE A N 1
ATOM 1461 C CA . PHE A 1 179 ? -10.936 -9.218 19.809 1.00 95.31 179 PHE A CA 1
ATOM 1462 C C . PHE A 1 179 ? -12.238 -9.996 20.062 1.00 95.31 179 PHE A C 1
ATOM 1464 O O . PHE A 1 179 ? -13.320 -9.430 19.980 1.00 95.31 179 PHE A O 1
ATOM 1471 N N . ASP A 1 180 ? -12.144 -11.268 20.447 1.00 95.94 180 ASP A N 1
ATOM 1472 C CA . ASP A 1 180 ? -13.303 -12.110 20.770 1.00 95.94 180 ASP A CA 1
ATOM 1473 C C . ASP A 1 180 ? -13.684 -12.060 22.267 1.00 95.94 180 ASP A C 1
ATOM 1475 O O . ASP A 1 180 ? -14.537 -12.822 22.734 1.00 95.94 180 ASP A O 1
ATOM 1479 N N . ALA A 1 181 ? -13.044 -11.188 23.057 1.00 96.12 181 ALA A N 1
ATOM 1480 C CA . ALA A 1 181 ? -13.202 -11.149 24.513 1.00 96.12 181 ALA A CA 1
ATOM 1481 C C . ALA A 1 181 ? -14.602 -10.704 24.978 1.00 96.12 181 ALA A C 1
ATOM 1483 O O . ALA A 1 181 ? -14.983 -10.957 26.127 1.00 96.12 181 ALA A O 1
ATOM 1484 N N . SER A 1 182 ? -15.371 -10.038 24.114 1.00 96.44 182 SER A N 1
ATOM 1485 C CA . SER A 1 182 ? -16.719 -9.550 24.401 1.00 96.44 182 SER A CA 1
ATOM 1486 C C . SER A 1 182 ? -17.638 -9.698 23.178 1.00 96.44 182 SER A C 1
ATOM 1488 O O . SER A 1 182 ? -17.160 -9.825 22.057 1.00 96.44 182 SER A O 1
ATOM 1490 N N . PRO A 1 183 ? -18.974 -9.729 23.370 1.00 96.06 183 PRO A N 1
ATOM 1491 C CA . PRO A 1 183 ? -19.936 -9.880 22.276 1.00 96.06 183 PRO A CA 1
ATOM 1492 C C . PRO A 1 183 ? -20.199 -8.584 21.487 1.00 96.06 183 PRO A C 1
ATOM 1494 O O . PRO A 1 183 ? -21.095 -8.566 20.641 1.00 96.06 183 PRO A O 1
ATOM 1497 N N . LYS A 1 184 ? -19.521 -7.478 21.818 1.00 97.25 184 LYS A N 1
ATOM 1498 C CA . LYS A 1 184 ? -19.618 -6.221 21.065 1.00 97.25 184 LYS A CA 1
ATOM 1499 C C . LYS A 1 184 ? -18.882 -6.341 19.728 1.00 97.25 184 LYS A C 1
ATOM 1501 O O . LYS A 1 184 ? -18.065 -7.233 19.547 1.00 97.25 184 LYS A O 1
ATOM 1506 N N . GLY A 1 185 ? -19.162 -5.422 18.803 1.00 97.31 185 GLY A N 1
ATOM 1507 C CA . GLY A 1 185 ? -18.340 -5.310 17.597 1.00 97.31 185 GLY A CA 1
ATOM 1508 C C . GLY A 1 185 ? -16.956 -4.741 17.917 1.00 97.31 185 GLY A C 1
ATOM 1509 O O . GLY A 1 185 ? -16.796 -4.023 18.899 1.00 97.31 185 GLY A O 1
ATOM 1510 N N . ASN A 1 186 ? -15.963 -4.972 17.069 1.00 97.44 186 ASN A N 1
ATOM 1511 C CA . ASN A 1 186 ? -14.614 -4.440 17.258 1.00 97.44 186 ASN A CA 1
ATOM 1512 C C . ASN A 1 186 ? -14.370 -3.215 16.372 1.00 97.44 186 ASN A C 1
ATOM 1514 O O . ASN A 1 186 ? -14.493 -3.277 15.144 1.00 97.44 186 ASN A O 1
ATOM 1518 N N . LEU A 1 187 ? -13.992 -2.098 16.997 1.00 97.25 187 LEU A N 1
ATOM 1519 C CA . LEU A 1 187 ? -13.684 -0.834 16.330 1.00 97.25 187 LEU A CA 1
ATOM 1520 C C . LEU A 1 187 ? -12.217 -0.472 16.546 1.00 97.25 187 LEU A C 1
ATOM 1522 O O . LEU A 1 187 ? -11.775 -0.331 17.685 1.00 97.25 187 LEU A O 1
ATOM 1526 N N . ILE A 1 188 ? -11.473 -0.251 15.461 1.00 97.31 188 ILE A N 1
ATOM 1527 C CA . ILE A 1 188 ? -10.094 0.235 15.527 1.00 97.31 188 ILE A CA 1
ATOM 1528 C C . ILE A 1 188 ? -10.003 1.712 15.130 1.00 97.31 188 ILE A C 1
ATOM 1530 O O . ILE A 1 188 ? -10.439 2.109 14.048 1.00 97.31 188 ILE A O 1
ATOM 1534 N N . ILE A 1 189 ? -9.366 2.510 15.988 1.00 97.38 189 ILE A N 1
ATOM 1535 C CA . ILE A 1 189 ? -8.986 3.899 15.731 1.00 97.38 189 ILE A CA 1
ATOM 1536 C C . ILE A 1 189 ? -7.511 3.960 15.313 1.00 97.38 189 ILE A C 1
ATOM 1538 O O . ILE A 1 189 ? -6.632 3.507 16.051 1.00 97.38 189 ILE A O 1
ATOM 1542 N N . ILE A 1 190 ? -7.235 4.567 14.158 1.00 96.19 190 ILE A N 1
ATOM 1543 C CA . ILE A 1 190 ? -5.883 4.827 13.649 1.00 96.19 190 ILE A CA 1
ATOM 1544 C C . ILE A 1 190 ? -5.392 6.184 14.151 1.00 96.19 190 ILE A C 1
ATOM 1546 O O . ILE A 1 190 ? -5.945 7.229 13.798 1.00 96.19 190 ILE A O 1
ATOM 1550 N N . GLY A 1 191 ? -4.351 6.160 14.981 1.00 95.75 191 GLY A N 1
ATOM 1551 C CA . GLY A 1 191 ? -3.659 7.350 15.465 1.00 95.75 191 GLY A CA 1
ATOM 1552 C C . GLY A 1 191 ? -2.636 7.903 14.472 1.00 95.75 191 GLY A C 1
ATOM 1553 O O . GLY A 1 191 ? -2.331 7.294 13.446 1.00 95.75 191 GLY A O 1
ATOM 1554 N N . THR A 1 192 ? -2.062 9.052 14.817 1.00 94.62 192 THR A N 1
ATOM 1555 C CA . THR A 1 192 ? -0.996 9.715 14.056 1.00 94.62 192 THR A CA 1
ATOM 1556 C C . THR A 1 192 ? 0.162 10.131 14.965 1.00 94.62 192 THR A C 1
ATOM 1558 O O . THR A 1 192 ? 0.093 10.009 16.186 1.00 94.62 192 THR A O 1
ATOM 1561 N N . SER A 1 193 ? 1.261 10.587 14.368 1.00 92.88 193 SER A N 1
ATOM 1562 C CA . SER A 1 193 ? 2.325 11.288 15.087 1.00 92.88 193 SER A CA 1
ATOM 1563 C C . SER A 1 193 ? 1.996 12.766 15.259 1.00 92.88 193 SER A C 1
ATOM 1565 O O . SER A 1 193 ? 1.368 13.371 14.390 1.00 92.88 193 SER A O 1
ATOM 1567 N N . HIS A 1 194 ? 2.542 13.374 16.307 1.00 92.56 194 HIS A N 1
ATOM 1568 C CA . HIS A 1 194 ? 2.260 14.761 16.664 1.00 92.56 194 HIS A CA 1
ATOM 1569 C C . HIS A 1 194 ? 3.465 15.665 16.438 1.00 92.56 194 HIS A C 1
ATOM 1571 O O . HIS A 1 194 ? 4.612 15.258 16.614 1.00 92.56 194 HIS A O 1
ATOM 1577 N N . GLN A 1 195 ? 3.197 16.914 16.061 1.00 89.25 195 GLN A N 1
ATOM 1578 C CA . GLN A 1 195 ? 4.232 17.948 15.935 1.00 89.25 195 GLN A CA 1
ATOM 1579 C C . GLN A 1 195 ? 4.261 18.879 17.153 1.00 89.25 195 GLN A C 1
ATOM 1581 O O . GLN A 1 195 ? 5.246 19.582 17.375 1.00 89.25 195 GLN A O 1
ATOM 1586 N N . ASN A 1 196 ? 3.164 18.933 17.913 1.00 93.75 196 ASN A N 1
ATOM 1587 C CA . ASN A 1 196 ? 2.993 19.804 19.070 1.00 93.75 196 ASN A CA 1
ATOM 1588 C C . ASN A 1 196 ? 1.839 19.327 19.977 1.00 93.75 196 ASN A C 1
ATOM 1590 O O . ASN A 1 196 ? 1.014 18.500 19.586 1.00 93.75 196 ASN A O 1
ATOM 1594 N N . ALA A 1 197 ? 1.737 19.921 21.167 1.00 95.31 197 ALA A N 1
ATOM 1595 C CA . ALA A 1 197 ? 0.701 19.594 22.149 1.00 95.31 197 ALA A CA 1
ATOM 1596 C C . ALA A 1 197 ? -0.739 19.836 21.650 1.00 95.31 197 ALA A C 1
ATOM 1598 O O . ALA A 1 197 ? -1.668 19.185 22.118 1.00 95.31 197 ALA A O 1
ATOM 1599 N N . ALA A 1 198 ? -0.949 20.751 20.695 1.00 96.00 198 ALA A N 1
ATOM 1600 C CA . ALA A 1 198 ? -2.281 20.971 20.133 1.00 96.00 198 ALA A CA 1
ATOM 1601 C C . ALA A 1 198 ? -2.721 19.782 19.263 1.00 96.00 198 ALA A C 1
ATOM 1603 O O . ALA A 1 198 ? -3.866 19.354 19.375 1.00 96.00 198 ALA A O 1
ATOM 1604 N N . SER A 1 199 ? -1.815 19.203 18.460 1.00 94.56 199 SER A N 1
ATOM 1605 C CA . SER A 1 199 ? -2.105 17.962 17.722 1.00 94.56 199 SER A CA 1
ATOM 1606 C C . SER A 1 199 ? -2.347 16.763 18.648 1.00 94.56 199 SER A C 1
ATOM 1608 O O . SER A 1 199 ? -3.267 15.987 18.397 1.00 94.56 199 SER A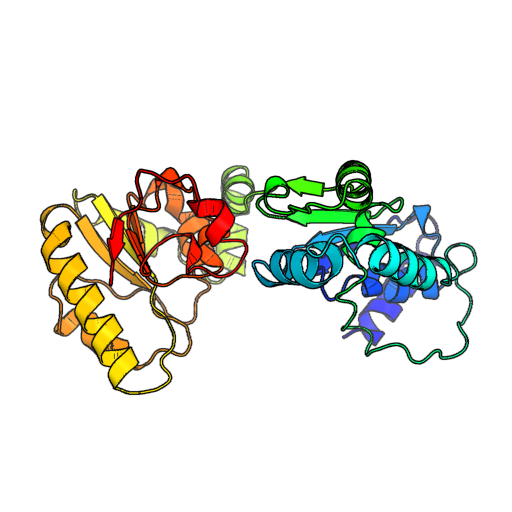 O 1
ATOM 1610 N N . GLU A 1 200 ? -1.610 16.659 19.761 1.00 96.38 200 GLU A N 1
ATOM 1611 C CA . GLU A 1 200 ? -1.827 15.603 20.768 1.00 96.38 200 GLU A CA 1
ATOM 1612 C C . GLU A 1 200 ? -3.220 15.714 21.401 1.00 96.38 200 GLU A C 1
ATOM 1614 O O . GLU A 1 200 ? -3.962 14.731 21.487 1.00 96.38 200 GLU A O 1
ATOM 1619 N N . GLN A 1 201 ? -3.599 16.931 21.809 1.00 96.81 201 GLN A N 1
ATOM 1620 C CA . GLN A 1 201 ? -4.913 17.195 22.387 1.00 96.81 201 GLN A CA 1
ATOM 1621 C C . GLN A 1 201 ? -6.031 16.927 21.377 1.00 96.81 201 GLN A C 1
ATOM 1623 O O . GLN A 1 201 ? -7.031 16.312 21.735 1.00 96.81 201 GLN A O 1
ATOM 1628 N N . GLN A 1 202 ? -5.849 17.315 20.113 1.00 96.12 202 GLN A N 1
ATOM 1629 C CA . GLN A 1 202 ? -6.835 17.061 19.067 1.00 96.12 202 GLN A CA 1
ATOM 1630 C C . GLN A 1 202 ? -7.085 15.558 18.870 1.00 96.12 202 GLN A C 1
ATOM 1632 O O . GLN A 1 202 ? -8.239 15.134 18.831 1.00 96.12 202 GLN A O 1
ATOM 1637 N N . GLN A 1 203 ? -6.031 14.734 18.805 1.00 97.19 203 GLN A N 1
ATOM 1638 C CA . GLN A 1 203 ? -6.194 13.277 18.730 1.00 97.19 203 GLN A CA 1
ATOM 1639 C C . GLN A 1 203 ? -6.959 12.746 19.942 1.00 97.19 203 GLN A C 1
ATOM 1641 O O . GLN A 1 203 ? -7.866 11.926 19.795 1.00 97.19 203 GLN A O 1
ATOM 1646 N N . ARG A 1 204 ? -6.620 13.236 21.139 1.00 97.62 204 ARG A N 1
ATOM 1647 C CA . ARG A 1 204 ? -7.301 12.847 22.374 1.00 97.62 204 ARG A CA 1
ATOM 1648 C C . ARG A 1 204 ? -8.791 13.204 22.337 1.00 97.62 204 ARG A C 1
ATOM 1650 O O . ARG A 1 204 ? -9.615 12.395 22.761 1.00 97.62 204 ARG A O 1
ATOM 1657 N N . ASP A 1 205 ? -9.141 14.378 21.821 1.00 97.69 205 ASP A N 1
ATOM 1658 C CA . ASP A 1 205 ? -10.527 14.842 21.708 1.00 97.69 205 ASP A CA 1
ATOM 1659 C C . ASP A 1 205 ? -11.320 14.012 20.688 1.00 97.69 205 ASP A C 1
ATOM 1661 O O . ASP A 1 205 ? -12.459 13.619 20.961 1.00 97.69 205 ASP A O 1
ATOM 1665 N N . TYR A 1 206 ? -10.707 13.649 19.556 1.00 97.88 206 TYR A N 1
ATOM 1666 C CA . TYR A 1 206 ? -11.315 12.718 18.605 1.00 97.88 206 TYR A CA 1
ATOM 1667 C C . TYR A 1 206 ? -11.547 11.336 19.214 1.00 97.88 206 TYR A C 1
ATOM 1669 O O . TYR A 1 206 ? -12.638 10.781 19.077 1.00 97.88 206 TYR A O 1
ATOM 1677 N N . VAL A 1 207 ? -10.566 10.785 19.934 1.00 98.06 207 VAL A N 1
ATOM 1678 C CA . VAL A 1 207 ? -10.727 9.497 20.625 1.00 98.06 207 VAL A CA 1
ATOM 1679 C C . VAL A 1 207 ? -11.858 9.574 21.648 1.00 98.06 207 VAL A C 1
ATOM 1681 O O . VAL A 1 207 ? -12.710 8.688 21.669 1.00 98.06 207 VAL A O 1
ATOM 1684 N N . ALA A 1 208 ? -11.943 10.655 22.428 1.00 98.12 208 ALA A N 1
ATOM 1685 C CA . ALA A 1 208 ? -13.039 10.869 23.372 1.00 98.12 208 ALA A CA 1
ATOM 1686 C C . ALA A 1 208 ? -14.413 10.869 22.677 1.00 98.12 208 ALA A C 1
ATOM 1688 O O . ALA A 1 208 ? -15.355 10.240 23.168 1.00 98.12 208 ALA A O 1
ATOM 1689 N N . ARG A 1 209 ? -14.523 11.531 21.515 1.00 97.50 209 ARG A N 1
ATOM 1690 C CA . ARG A 1 209 ? -15.743 11.540 20.693 1.00 97.50 209 ARG A CA 1
ATOM 1691 C C . ARG A 1 209 ? -16.113 10.134 20.219 1.00 97.50 209 ARG A C 1
ATOM 1693 O O . ARG A 1 209 ? -17.261 9.734 20.400 1.00 97.50 209 ARG A O 1
ATOM 1700 N N . ILE A 1 210 ? -15.162 9.372 19.672 1.00 97.94 210 ILE A N 1
ATOM 1701 C CA . ILE A 1 210 ? -15.404 7.997 19.203 1.00 97.94 210 ILE A CA 1
ATOM 1702 C C . ILE A 1 210 ? -15.812 7.078 20.356 1.00 97.94 210 ILE A C 1
ATOM 1704 O O . ILE A 1 210 ? -16.779 6.328 20.224 1.00 97.94 210 ILE A O 1
ATOM 1708 N N . VAL A 1 211 ? -15.140 7.174 21.505 1.00 97.75 211 VAL A N 1
ATOM 1709 C CA . VAL A 1 211 ? -15.493 6.407 22.708 1.00 97.75 211 VAL A CA 1
ATOM 1710 C C . VAL A 1 211 ? -16.915 6.722 23.165 1.00 97.75 211 VAL A C 1
ATOM 1712 O O . VAL A 1 211 ? -17.689 5.800 23.419 1.00 97.75 211 VAL A O 1
ATOM 1715 N N . GLY A 1 212 ? -17.295 8.001 23.200 1.00 97.06 212 GLY A N 1
ATOM 1716 C CA . GLY A 1 212 ? -18.654 8.414 23.554 1.00 97.06 212 GLY A CA 1
ATOM 1717 C C . GLY A 1 212 ? -19.722 7.955 22.556 1.00 97.06 212 GLY A C 1
ATOM 1718 O O . GLY A 1 212 ? -20.818 7.576 22.966 1.00 97.06 212 GLY A O 1
ATOM 1719 N N . GLN A 1 213 ? -19.413 7.967 21.258 1.00 96.88 213 GLN A N 1
ATOM 1720 C CA . GLN A 1 213 ? -20.360 7.633 20.190 1.00 96.88 213 GLN A CA 1
ATOM 1721 C C . GLN A 1 213 ? -20.537 6.119 20.002 1.00 96.88 213 GLN A C 1
ATOM 1723 O O . GLN A 1 213 ? -21.658 5.658 19.790 1.00 96.88 213 GLN A O 1
ATOM 1728 N N . TYR A 1 214 ? -19.453 5.344 20.095 1.00 97.31 214 TYR A N 1
ATOM 1729 C CA . TYR A 1 214 ? -19.436 3.931 19.704 1.00 97.31 214 TYR A CA 1
ATOM 1730 C C . TYR A 1 214 ? -19.181 2.952 20.861 1.00 97.31 214 TYR A C 1
ATOM 1732 O O . TYR A 1 214 ? -19.564 1.789 20.747 1.00 97.31 214 TYR A O 1
ATOM 1740 N N . GLY A 1 215 ? -18.623 3.381 22.001 1.00 96.69 215 GLY A N 1
ATOM 1741 C CA . GLY A 1 215 ? -18.155 2.474 23.068 1.00 96.69 215 GLY A CA 1
ATOM 1742 C C . GLY A 1 215 ? -19.237 1.623 23.754 1.00 96.69 215 GLY A C 1
ATOM 1743 O O . GLY A 1 215 ? -18.942 0.617 24.407 1.00 96.69 215 GLY A O 1
ATOM 1744 N N . ALA A 1 216 ? -20.514 1.986 23.595 1.00 96.31 216 ALA A N 1
ATOM 1745 C CA . ALA A 1 216 ? -21.630 1.163 24.062 1.00 96.31 216 ALA A CA 1
ATOM 1746 C C . ALA A 1 216 ? -21.817 -0.107 23.211 1.00 96.31 216 ALA A C 1
ATOM 1748 O O . ALA A 1 216 ? -22.120 -1.167 23.759 1.00 96.31 216 ALA A O 1
ATOM 1749 N N . ALA A 1 217 ? -21.629 0.003 21.894 1.00 97.44 217 ALA A N 1
ATOM 1750 C CA . ALA A 1 217 ? -21.864 -1.070 20.927 1.00 97.44 217 ALA A CA 1
ATOM 1751 C C . ALA A 1 217 ? -20.575 -1.757 20.452 1.00 97.44 217 ALA A C 1
ATOM 1753 O O . ALA A 1 217 ? -20.653 -2.871 19.936 1.00 97.44 217 ALA A O 1
ATOM 1754 N N . TYR A 1 218 ? -19.421 -1.111 20.643 1.00 98.06 218 TYR A N 1
ATOM 1755 C CA . TYR A 1 218 ? -18.127 -1.598 20.186 1.00 98.06 218 TYR A CA 1
ATOM 1756 C C . TYR A 1 218 ? -17.098 -1.665 21.317 1.00 98.06 218 TYR A C 1
ATOM 1758 O O . TYR A 1 218 ? -17.080 -0.801 22.198 1.00 98.06 218 TYR A O 1
ATOM 1766 N N . ASP A 1 219 ? -16.232 -2.672 21.266 1.00 98.00 219 ASP A N 1
ATOM 1767 C CA . ASP A 1 219 ? -14.944 -2.666 21.949 1.00 98.00 219 ASP A CA 1
ATOM 1768 C C . ASP A 1 219 ? -13.955 -1.852 21.114 1.00 98.00 219 ASP A C 1
ATOM 1770 O O . ASP A 1 219 ? -13.855 -2.008 19.893 1.00 98.00 219 ASP A O 1
ATOM 1774 N N . ILE A 1 220 ? -13.282 -0.905 21.770 1.00 98.25 220 ILE A N 1
ATOM 1775 C CA . ILE A 1 220 ? -12.491 0.116 21.086 1.00 98.25 220 ILE A CA 1
ATOM 1776 C C . ILE A 1 220 ? -11.014 -0.194 21.244 1.00 98.25 220 ILE A C 1
ATOM 1778 O O . ILE A 1 220 ? -10.473 -0.228 22.348 1.00 98.25 220 ILE A O 1
ATOM 1782 N N . PHE A 1 221 ? -10.348 -0.330 20.109 1.00 97.56 221 PHE A N 1
ATOM 1783 C CA . PHE A 1 221 ? -8.915 -0.510 20.005 1.00 97.56 221 PHE A CA 1
ATOM 1784 C C . PHE A 1 221 ? -8.293 0.754 19.433 1.00 97.56 221 PHE A C 1
ATOM 1786 O O . PHE A 1 221 ? -8.762 1.293 18.434 1.00 97.56 221 PHE A O 1
ATOM 1793 N N . PHE A 1 222 ? -7.209 1.225 20.035 1.00 97.56 222 PHE A N 1
ATOM 1794 C CA . PHE A 1 222 ? -6.445 2.346 19.503 1.00 97.56 222 PHE A CA 1
ATOM 1795 C C . PHE A 1 222 ? -5.081 1.864 19.028 1.00 97.56 222 PHE A C 1
ATOM 1797 O O . PHE A 1 222 ? -4.307 1.296 19.803 1.00 97.56 222 PHE A O 1
ATOM 1804 N N . LYS A 1 223 ? -4.774 2.110 17.753 1.00 96.31 223 LYS A N 1
ATOM 1805 C CA . LYS A 1 223 ? -3.453 1.869 17.179 1.00 96.31 223 LYS A CA 1
ATOM 1806 C C . LYS A 1 223 ? -2.678 3.189 17.104 1.00 96.31 223 LYS A C 1
ATOM 1808 O O . LYS A 1 223 ? -2.924 3.970 16.183 1.00 96.31 223 LYS A O 1
ATOM 1813 N N . PRO A 1 224 ? -1.696 3.426 17.991 1.00 95.56 224 PRO A N 1
ATOM 1814 C CA . PRO A 1 224 ? -0.831 4.589 17.869 1.00 95.56 224 PRO A CA 1
ATOM 1815 C C . PRO A 1 224 ? 0.099 4.468 16.661 1.00 95.56 224 PRO A C 1
ATOM 1817 O O . PRO A 1 224 ? 0.504 3.364 16.257 1.00 95.56 224 PRO A O 1
ATOM 1820 N N . HIS A 1 225 ? 0.496 5.626 16.134 1.00 94.06 225 HIS A N 1
ATOM 1821 C CA . HIS A 1 225 ? 1.660 5.721 15.264 1.00 94.06 225 HIS A CA 1
ATOM 1822 C C . HIS A 1 225 ? 2.915 5.270 16.043 1.00 94.06 225 HIS A C 1
AT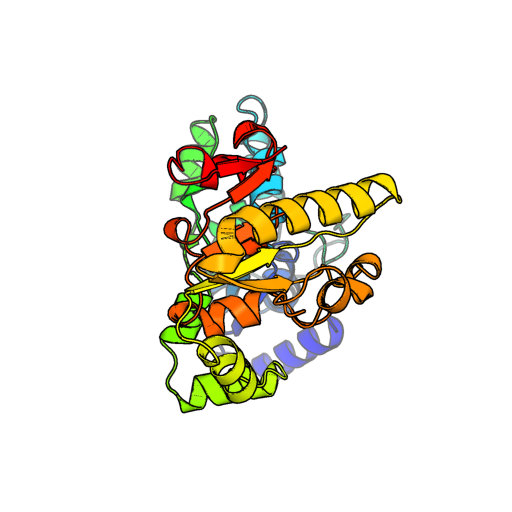OM 1824 O O . HIS A 1 225 ? 3.012 5.563 17.235 1.00 94.06 225 HIS A O 1
ATOM 1830 N N . PRO A 1 226 ? 3.914 4.609 15.425 1.00 91.62 226 PRO A N 1
ATOM 1831 C CA . PRO A 1 226 ? 5.113 4.150 16.142 1.00 91.62 226 PRO A CA 1
ATOM 1832 C C . PRO A 1 226 ? 5.882 5.253 16.890 1.00 91.62 226 PRO A C 1
ATOM 1834 O O . PRO A 1 226 ? 6.583 4.973 17.857 1.00 91.62 226 PRO A O 1
ATOM 1837 N N . ALA A 1 227 ? 5.766 6.501 16.434 1.00 92.50 227 ALA A N 1
ATOM 1838 C CA . ALA A 1 227 ? 6.382 7.672 17.062 1.00 92.50 227 ALA A CA 1
ATOM 1839 C C . ALA A 1 227 ? 5.488 8.381 18.102 1.00 92.50 227 ALA A C 1
ATOM 1841 O O . ALA A 1 227 ? 5.943 9.338 18.721 1.00 92.50 227 ALA A O 1
ATOM 1842 N N . ASP A 1 228 ? 4.231 7.961 18.275 1.00 94.25 228 ASP A N 1
ATOM 1843 C CA . ASP A 1 228 ? 3.328 8.558 19.259 1.00 94.25 228 ASP A CA 1
ATOM 1844 C C . ASP A 1 228 ? 3.602 7.989 20.656 1.00 94.25 228 ASP A C 1
ATOM 1846 O O . ASP A 1 228 ? 3.480 6.788 20.903 1.00 94.25 228 ASP A O 1
ATOM 1850 N N . THR A 1 229 ? 3.977 8.869 21.579 1.00 92.31 229 THR A N 1
ATOM 1851 C CA . THR A 1 229 ? 4.137 8.562 23.005 1.00 92.31 229 THR A CA 1
ATOM 1852 C C . THR A 1 229 ? 3.044 9.201 23.861 1.00 92.31 229 THR A C 1
ATOM 1854 O O . THR A 1 229 ? 2.925 8.870 25.041 1.00 92.31 229 THR A O 1
ATOM 1857 N N . SER A 1 230 ? 2.225 10.084 23.280 1.00 94.44 230 SER A N 1
ATOM 1858 C CA . SER A 1 230 ? 1.185 10.836 23.988 1.00 94.44 230 SER A CA 1
ATOM 1859 C C . SER A 1 230 ? -0.007 9.959 24.376 1.00 94.44 230 SER A C 1
ATOM 1861 O O . SER A 1 230 ? -0.662 10.210 25.385 1.00 94.44 230 SER A O 1
ATOM 1863 N N . SER A 1 231 ? -0.257 8.879 23.629 1.00 96.31 231 SER A N 1
ATOM 1864 C CA . SER A 1 231 ? -1.384 7.974 23.863 1.00 96.31 231 SER A CA 1
ATOM 1865 C C . SER A 1 231 ? -1.171 6.973 25.004 1.00 96.31 231 SER A C 1
ATOM 1867 O O . SER A 1 231 ? -2.035 6.131 25.240 1.00 96.31 231 SER A O 1
ATOM 1869 N N . ALA A 1 232 ? -0.033 7.013 25.707 1.00 94.81 232 ALA A N 1
ATOM 1870 C CA . ALA A 1 232 ? 0.326 6.019 26.724 1.00 94.81 232 ALA A CA 1
ATOM 1871 C C . ALA A 1 232 ? -0.681 5.930 27.889 1.00 94.81 232 ALA A C 1
ATOM 1873 O O . ALA A 1 232 ? -0.788 4.883 28.521 1.00 94.81 232 ALA A O 1
ATOM 1874 N N . SER A 1 233 ? -1.425 7.005 28.169 1.00 95.62 233 SER A N 1
ATOM 1875 C CA . SER A 1 233 ? -2.455 7.042 29.216 1.00 95.62 233 SER A CA 1
ATOM 1876 C C . SER A 1 233 ? -3.851 6.635 28.739 1.00 95.62 233 SER A C 1
ATOM 1878 O O . SER A 1 233 ? -4.758 6.563 29.566 1.00 95.62 233 SER A O 1
ATOM 1880 N N . TYR A 1 234 ? -4.068 6.366 27.446 1.00 97.69 234 TYR A N 1
ATOM 1881 C CA . TYR A 1 234 ? -5.424 6.257 26.891 1.00 97.69 234 TYR A CA 1
ATOM 1882 C C . TYR A 1 234 ? -6.268 5.139 27.513 1.00 97.69 234 TYR A C 1
ATOM 1884 O O . TYR A 1 234 ? -7.457 5.354 27.707 1.00 97.69 234 TYR A O 1
ATOM 1892 N N . GLU A 1 235 ? -5.694 3.997 27.903 1.00 96.94 235 GLU A N 1
ATOM 1893 C CA . GLU A 1 235 ? -6.464 2.942 28.596 1.00 96.94 235 GLU A CA 1
ATOM 1894 C C . GLU A 1 235 ? -6.972 3.396 29.976 1.00 96.94 235 GLU A C 1
ATOM 1896 O O . GLU A 1 235 ? -8.012 2.944 30.448 1.00 96.94 235 GLU A O 1
ATOM 1901 N N . THR A 1 236 ? -6.243 4.307 30.634 1.00 96.69 236 THR A N 1
ATOM 1902 C CA . THR A 1 236 ? -6.655 4.901 31.917 1.00 96.69 236 THR A CA 1
ATOM 1903 C C . THR A 1 236 ? -7.632 6.058 31.708 1.00 96.69 236 THR A C 1
ATOM 1905 O O . THR A 1 236 ? -8.611 6.178 32.443 1.00 96.69 236 THR A O 1
ATOM 1908 N N . ASP A 1 237 ? -7.383 6.896 30.702 1.00 96.94 237 ASP A N 1
ATOM 1909 C CA . ASP A 1 237 ? -8.185 8.087 30.409 1.00 96.94 237 ASP A CA 1
ATOM 1910 C C . ASP A 1 237 ? -9.542 7.749 29.773 1.00 96.94 237 ASP A C 1
ATOM 1912 O O . ASP A 1 237 ? -10.509 8.497 29.942 1.00 96.94 237 ASP A O 1
ATOM 1916 N N . PHE A 1 238 ? -9.619 6.626 29.055 1.00 97.50 238 PHE A N 1
ATOM 1917 C CA . PHE A 1 238 ? -10.800 6.154 28.338 1.00 97.50 238 PHE A CA 1
ATOM 1918 C C . PHE A 1 238 ? -11.130 4.710 28.743 1.00 97.50 238 PHE A C 1
ATOM 1920 O O . PHE A 1 238 ? -10.707 3.762 28.078 1.00 97.50 238 PHE A O 1
ATOM 1927 N N . PRO A 1 239 ? -11.901 4.509 29.827 1.00 92.06 239 PRO A N 1
ATOM 1928 C CA . PRO A 1 239 ? -12.256 3.172 30.290 1.00 92.06 239 PRO A CA 1
ATOM 1929 C C . PRO A 1 239 ? -12.925 2.331 29.193 1.00 92.06 239 PRO A C 1
ATOM 1931 O O . PRO A 1 239 ? -13.928 2.744 28.612 1.00 92.06 239 PRO A O 1
ATOM 1934 N N . GLY A 1 240 ? -12.382 1.137 28.942 1.00 88.44 240 GLY A N 1
ATOM 1935 C CA . GLY A 1 240 ? -12.857 0.217 27.900 1.00 88.44 240 GLY A CA 1
ATOM 1936 C C . GLY A 1 240 ? -12.140 0.346 26.552 1.00 88.44 240 GLY A C 1
ATOM 1937 O O . GLY A 1 240 ? -12.398 -0.462 25.665 1.00 88.44 240 GLY A O 1
ATOM 1938 N N . LEU A 1 241 ? -11.230 1.312 26.397 1.00 97.56 241 LEU A N 1
ATOM 1939 C CA . LEU A 1 241 ? -10.306 1.368 25.267 1.00 97.56 241 LEU A CA 1
ATOM 1940 C C . LEU A 1 241 ? -9.079 0.491 25.544 1.00 97.56 241 LEU A C 1
ATOM 1942 O O . LEU A 1 241 ? -8.515 0.544 26.635 1.00 97.56 241 LEU A O 1
ATOM 1946 N N . THR A 1 242 ? -8.648 -0.270 24.537 1.00 97.62 242 THR A N 1
ATOM 1947 C CA . THR A 1 242 ? -7.425 -1.088 24.574 1.00 97.62 242 THR A CA 1
ATOM 1948 C C . THR A 1 242 ? -6.370 -0.534 23.618 1.00 97.62 242 THR A C 1
ATOM 1950 O O . THR A 1 242 ? -6.662 -0.250 22.452 1.00 97.62 242 THR A O 1
ATOM 1953 N N . LEU A 1 243 ? -5.124 -0.400 24.076 1.00 96.44 243 LEU A N 1
ATOM 1954 C CA . LEU A 1 243 ? -4.005 0.009 23.223 1.00 96.44 243 LEU A CA 1
ATOM 1955 C C . LEU A 1 243 ? -3.429 -1.186 22.454 1.00 96.44 243 LEU A C 1
ATOM 1957 O O . LEU A 1 243 ? -2.979 -2.175 23.033 1.00 96.44 243 LEU A O 1
ATOM 1961 N N . LEU A 1 244 ? -3.367 -1.065 21.128 1.00 94.94 244 LEU A N 1
ATOM 1962 C CA . LEU A 1 244 ? -2.618 -1.995 20.287 1.00 94.94 244 LEU A CA 1
ATOM 1963 C C . LEU A 1 244 ? -1.126 -1.610 20.252 1.00 94.94 244 LEU A C 1
ATOM 1965 O O . LEU A 1 244 ? -0.786 -0.427 20.336 1.00 94.94 244 LEU A O 1
ATOM 1969 N N . PRO A 1 245 ? -0.204 -2.577 20.075 1.00 91.69 245 PRO A N 1
ATOM 1970 C CA . PRO A 1 245 ? 1.227 -2.296 19.979 1.00 91.69 245 PRO A CA 1
ATOM 1971 C C . PRO A 1 245 ? 1.585 -1.240 18.919 1.00 91.69 245 PRO A C 1
ATOM 1973 O O . PRO A 1 245 ? 1.359 -1.421 17.721 1.00 91.69 245 PRO A O 1
ATOM 1976 N N . GLY A 1 246 ? 2.218 -0.143 19.344 1.00 87.25 246 GLY A N 1
ATOM 1977 C CA . GLY A 1 246 ? 2.617 0.955 18.455 1.00 87.25 246 GLY A CA 1
ATOM 1978 C C . GLY A 1 246 ? 3.669 0.570 17.412 1.00 87.25 246 GLY A C 1
ATOM 1979 O O . GLY A 1 246 ? 3.516 0.912 16.246 1.00 87.25 246 GLY A O 1
ATOM 1980 N N . GLN A 1 247 ? 4.692 -0.194 17.805 1.00 87.12 247 GLN A N 1
ATOM 1981 C CA . GLN A 1 247 ? 5.826 -0.551 16.933 1.00 87.12 247 GLN A CA 1
ATOM 1982 C C . GLN A 1 247 ? 5.499 -1.607 15.872 1.00 87.12 247 GLN A C 1
ATOM 1984 O O . GLN A 1 247 ? 6.253 -1.776 14.918 1.00 87.12 247 GLN A O 1
ATOM 1989 N N . MET A 1 248 ? 4.400 -2.339 16.038 1.00 87.62 248 MET A N 1
ATOM 1990 C CA . MET A 1 248 ? 3.997 -3.351 15.074 1.00 87.62 248 MET A CA 1
ATOM 1991 C C . MET A 1 248 ? 3.266 -2.676 13.901 1.00 87.62 248 MET A C 1
ATOM 1993 O O . MET A 1 248 ? 2.370 -1.859 14.156 1.00 87.62 248 MET A O 1
ATOM 1997 N N . PRO A 1 249 ? 3.629 -2.986 12.639 1.00 85.88 249 PRO A N 1
ATOM 1998 C CA . PRO A 1 249 ? 2.912 -2.499 11.464 1.00 85.88 249 PRO A CA 1
ATOM 1999 C C . PRO A 1 249 ? 1.420 -2.791 11.585 1.00 85.88 249 PRO A C 1
ATOM 2001 O O . PRO A 1 249 ? 1.023 -3.903 11.943 1.00 85.88 249 PRO A O 1
ATOM 2004 N N . PHE A 1 250 ? 0.590 -1.782 11.336 1.00 84.12 250 PHE A N 1
ATOM 2005 C CA . PHE A 1 250 ? -0.847 -1.919 11.541 1.00 84.12 250 PHE A CA 1
ATOM 2006 C C . PHE A 1 250 ? -1.477 -2.900 10.549 1.00 84.12 250 PHE A C 1
ATOM 2008 O O . PHE A 1 250 ? -2.376 -3.663 10.895 1.00 84.12 250 PHE A O 1
ATOM 2015 N N . GLU A 1 251 ? -0.924 -2.923 9.346 1.00 84.44 251 GLU A N 1
ATOM 2016 C CA . GLU A 1 251 ? -1.200 -3.853 8.267 1.00 84.44 251 GLU A CA 1
ATOM 2017 C C . GLU A 1 251 ? -1.283 -5.305 8.753 1.00 84.44 251 GLU A C 1
ATOM 2019 O O . GLU A 1 251 ? -2.230 -6.007 8.419 1.00 84.44 251 GLU A O 1
ATOM 2024 N N . ILE A 1 252 ? -0.364 -5.748 9.620 1.00 86.75 252 ILE A N 1
ATOM 2025 C CA . ILE A 1 252 ? -0.364 -7.130 10.124 1.00 86.75 252 ILE A CA 1
ATOM 2026 C C . ILE A 1 252 ? -1.616 -7.417 10.959 1.00 86.75 252 ILE A C 1
ATOM 2028 O O . ILE A 1 252 ? -2.194 -8.493 10.806 1.00 86.75 252 ILE A O 1
ATOM 2032 N N . PHE A 1 253 ? -2.067 -6.476 11.798 1.00 84.31 253 PHE A N 1
ATOM 2033 C CA . PHE A 1 253 ? -3.309 -6.650 12.560 1.00 84.31 253 PHE A CA 1
ATOM 2034 C C . PHE A 1 253 ? -4.490 -6.794 11.622 1.00 84.31 253 PHE A C 1
ATOM 2036 O O . PHE A 1 253 ? -5.257 -7.741 11.738 1.00 84.31 253 PHE A O 1
ATOM 2043 N N . VAL A 1 254 ? -4.619 -5.867 10.678 1.00 80.88 254 VAL A N 1
ATOM 2044 C CA . VAL A 1 254 ? -5.810 -5.813 9.840 1.00 80.88 254 VAL A CA 1
ATOM 2045 C C . VAL A 1 254 ? -5.862 -6.965 8.857 1.00 80.88 254 VAL A C 1
ATOM 2047 O O . VAL A 1 254 ? -6.911 -7.577 8.712 1.00 80.88 254 VAL A O 1
ATOM 2050 N N . TRP A 1 255 ? -4.750 -7.324 8.223 1.00 87.44 255 TRP A N 1
ATOM 2051 C CA . TRP A 1 255 ? -4.740 -8.447 7.289 1.00 87.44 255 TRP A CA 1
ATOM 2052 C C . TRP A 1 255 ? -5.014 -9.768 8.000 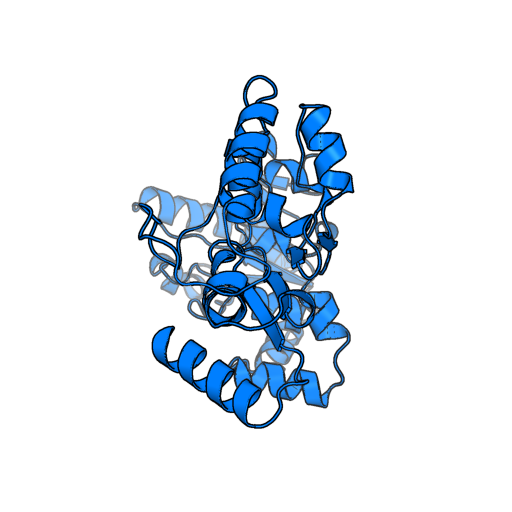1.00 87.44 255 TRP A C 1
ATOM 2054 O O . TRP A 1 255 ? -5.700 -10.624 7.449 1.00 87.44 255 TRP A O 1
ATOM 2064 N N . SER A 1 256 ? -4.487 -9.934 9.216 1.00 89.44 256 SER A N 1
ATOM 2065 C CA . SER A 1 256 ? -4.613 -11.189 9.959 1.00 89.44 256 SER A CA 1
ATOM 2066 C C . SER A 1 256 ? -5.956 -11.323 10.661 1.00 89.44 256 SER A C 1
ATOM 2068 O O . SER A 1 256 ? -6.469 -12.427 10.755 1.00 89.44 256 SER A O 1
ATOM 2070 N N . LEU A 1 257 ? -6.521 -10.220 11.153 1.00 89.75 257 LEU A N 1
ATOM 2071 C CA . LEU A 1 257 ? -7.722 -10.214 11.989 1.00 89.75 257 LEU A CA 1
ATOM 2072 C C . LEU A 1 257 ? -8.916 -9.566 11.288 1.00 89.75 257 LEU A C 1
ATOM 2074 O O . LEU A 1 257 ? -9.861 -9.178 11.964 1.00 89.75 257 LEU A O 1
ATOM 2078 N N . MET A 1 258 ? -8.896 -9.430 9.958 1.00 88.44 258 MET A N 1
ATOM 2079 C CA . MET A 1 258 ? -9.948 -8.724 9.219 1.00 88.44 258 MET A CA 1
ATOM 2080 C C . MET A 1 258 ? -11.346 -9.229 9.581 1.00 88.44 258 MET A C 1
ATOM 2082 O O . MET A 1 258 ? -12.254 -8.420 9.751 1.00 88.44 258 MET A O 1
ATOM 2086 N N . ASP A 1 259 ? -11.513 -10.542 9.741 1.00 89.62 259 ASP A N 1
ATOM 2087 C CA . ASP A 1 259 ? -12.793 -11.174 10.084 1.00 89.62 259 ASP A CA 1
ATOM 2088 C C . ASP A 1 259 ? -13.288 -10.823 11.494 1.00 89.62 259 ASP A C 1
ATOM 2090 O O . ASP A 1 259 ? -14.484 -10.891 11.755 1.00 89.62 259 ASP A O 1
ATOM 2094 N N . HIS A 1 260 ? -12.386 -10.388 12.374 1.00 93.31 260 HIS A N 1
ATOM 2095 C CA . HIS A 1 260 ? -12.699 -9.942 13.728 1.00 93.31 260 HIS A CA 1
ATOM 2096 C C . HIS A 1 260 ? -12.932 -8.429 13.819 1.00 93.31 260 HIS A C 1
ATOM 2098 O O . HIS A 1 260 ? -13.300 -7.953 14.883 1.00 93.31 260 HIS A O 1
ATOM 2104 N N . VAL A 1 261 ? -12.687 -7.648 12.759 1.00 93.19 261 VAL A N 1
ATOM 2105 C CA . VAL A 1 261 ? -12.809 -6.178 12.781 1.00 93.19 261 VAL A CA 1
ATOM 2106 C C . VAL A 1 261 ? -14.103 -5.740 12.109 1.00 93.19 261 VAL A C 1
ATOM 2108 O O . VAL A 1 261 ? -14.272 -5.932 10.907 1.00 93.19 261 VAL A O 1
ATOM 2111 N N . ASP A 1 262 ? -14.992 -5.071 12.834 1.00 95.31 262 ASP A N 1
ATOM 2112 C CA . ASP A 1 262 ? -16.257 -4.572 12.279 1.00 95.31 262 ASP A CA 1
ATOM 2113 C C . ASP A 1 262 ? -16.135 -3.154 11.720 1.00 95.31 262 ASP A C 1
ATOM 2115 O O . ASP A 1 262 ? -16.826 -2.784 10.767 1.00 95.31 262 ASP A O 1
ATOM 2119 N N . MET A 1 263 ? -15.264 -2.343 12.324 1.00 95.81 263 MET A N 1
ATOM 2120 C CA . MET A 1 263 ? -15.145 -0.928 12.005 1.00 95.81 263 MET A CA 1
ATOM 2121 C C . MET A 1 263 ? -13.708 -0.427 12.120 1.00 95.81 263 MET A C 1
ATOM 2123 O O . MET A 1 263 ? -13.004 -0.714 13.085 1.00 95.81 263 MET A O 1
ATOM 2127 N N . ILE A 1 264 ? -13.293 0.389 11.153 1.00 96.00 264 ILE A N 1
ATOM 2128 C CA . ILE A 1 264 ? -12.018 1.106 11.174 1.00 96.00 264 ILE A CA 1
ATOM 2129 C C . ILE A 1 264 ? -12.286 2.593 10.917 1.00 96.00 264 ILE A C 1
ATOM 2131 O O . ILE A 1 264 ? -13.152 2.962 10.120 1.00 96.00 264 ILE A O 1
ATOM 2135 N N . GLY A 1 265 ? -11.528 3.461 11.572 1.00 96.81 265 GLY A N 1
ATOM 2136 C CA . GLY A 1 265 ? -11.488 4.882 11.248 1.00 96.81 265 GLY A CA 1
ATOM 2137 C C . GLY A 1 265 ? -10.326 5.583 11.934 1.00 96.81 265 GLY A C 1
ATOM 2138 O O . GLY A 1 265 ? -9.600 4.969 12.710 1.00 96.81 265 GLY A O 1
ATOM 2139 N N . GLY A 1 266 ? -10.113 6.864 11.651 1.00 97.12 266 GLY A N 1
ATOM 2140 C CA . GLY A 1 266 ? -9.076 7.652 12.323 1.00 97.12 266 GLY A CA 1
ATOM 2141 C C . GLY A 1 266 ? -8.379 8.651 11.412 1.00 97.12 266 GLY A C 1
ATOM 2142 O O . GLY A 1 266 ? -8.976 9.165 10.465 1.00 97.12 266 GLY A O 1
ATOM 2143 N N . TYR A 1 267 ? -7.111 8.939 11.705 1.00 95.88 267 TYR A N 1
ATOM 2144 C CA . TYR A 1 267 ? -6.305 9.848 10.893 1.00 95.88 267 TYR A CA 1
ATOM 2145 C C . TYR A 1 267 ? -6.018 9.267 9.500 1.00 95.88 267 TYR A C 1
ATOM 2147 O O . TYR A 1 267 ? -5.772 8.063 9.386 1.00 95.88 267 TYR A O 1
ATOM 2155 N N . PRO A 1 268 ? -5.988 10.105 8.442 1.00 92.75 268 PRO A N 1
ATOM 2156 C CA . PRO A 1 268 ? -5.598 9.677 7.100 1.00 92.75 268 PRO A CA 1
ATOM 2157 C C . PRO A 1 268 ? -4.237 8.971 7.102 1.00 92.75 268 PRO A C 1
ATOM 2159 O O . PRO A 1 268 ? -3.247 9.515 7.588 1.00 92.75 268 PRO A O 1
ATOM 2162 N N . SER A 1 269 ? -4.187 7.757 6.553 1.00 89.44 269 SER A N 1
ATOM 2163 C CA . SER A 1 269 ? -2.999 6.901 6.569 1.00 89.44 269 SER A CA 1
ATOM 2164 C C . SER A 1 269 ? -2.963 5.974 5.353 1.00 89.44 269 SER A C 1
ATOM 2166 O O . SER A 1 269 ? -4.010 5.591 4.826 1.00 89.44 269 SER A O 1
ATOM 2168 N N . THR A 1 270 ? -1.754 5.578 4.935 1.00 87.62 270 THR A N 1
ATOM 2169 C CA . THR A 1 270 ? -1.507 4.555 3.897 1.00 87.62 270 THR A CA 1
ATOM 2170 C C . THR A 1 270 ? -2.255 3.259 4.173 1.00 87.62 270 THR A C 1
ATOM 2172 O O . THR A 1 270 ? -2.695 2.599 3.236 1.00 87.62 270 THR A O 1
ATOM 2175 N N . VAL A 1 271 ? -2.461 2.945 5.453 1.00 87.88 271 VAL A N 1
ATOM 2176 C CA . VAL A 1 271 ? -3.259 1.821 5.946 1.00 87.88 271 VAL A CA 1
ATOM 2177 C C . VAL A 1 271 ? -4.575 1.674 5.190 1.00 87.88 271 VAL A C 1
ATOM 2179 O O . VAL A 1 271 ? -4.930 0.560 4.810 1.00 87.88 271 VAL A O 1
ATOM 2182 N N . PHE A 1 272 ? -5.282 2.780 4.931 1.00 91.81 272 PHE A N 1
ATOM 2183 C CA . PHE A 1 272 ? -6.601 2.743 4.302 1.00 91.81 272 PHE A CA 1
ATOM 2184 C C . PHE A 1 272 ? -6.587 2.213 2.862 1.00 91.81 272 PHE A C 1
ATOM 2186 O O . PHE A 1 272 ? -7.635 1.819 2.366 1.00 91.81 272 PHE A O 1
ATOM 2193 N N . LEU A 1 273 ? -5.422 2.127 2.210 1.00 90.56 273 LEU A N 1
ATOM 2194 C CA . LEU A 1 273 ? -5.280 1.459 0.910 1.00 90.56 273 LEU A CA 1
ATOM 2195 C C . LEU A 1 273 ? -5.355 -0.067 0.997 1.00 90.56 273 LEU A C 1
ATOM 2197 O O . LEU A 1 273 ? -5.540 -0.726 -0.022 1.00 90.56 273 LEU A O 1
ATOM 2201 N N . THR A 1 274 ? -5.162 -0.623 2.191 1.00 88.12 274 THR A N 1
ATOM 2202 C CA . THR A 1 274 ? -4.993 -2.066 2.422 1.00 88.12 274 THR A CA 1
ATOM 2203 C C . THR A 1 274 ? -6.133 -2.676 3.237 1.00 88.12 274 THR A C 1
ATOM 2205 O O . THR A 1 274 ? -6.025 -3.813 3.701 1.00 88.12 274 THR A O 1
ATOM 2208 N N . VAL A 1 275 ? -7.215 -1.918 3.435 1.00 88.75 275 VAL A N 1
ATOM 2209 C CA . VAL A 1 275 ? -8.418 -2.359 4.146 1.00 88.75 275 VAL A CA 1
ATOM 2210 C C . VAL A 1 275 ? -9.641 -2.202 3.238 1.00 88.75 275 VAL A C 1
ATOM 2212 O O . VAL A 1 275 ? -9.676 -1.275 2.425 1.00 88.75 275 VAL A O 1
ATOM 2215 N N . PRO A 1 276 ? -10.663 -3.062 3.367 1.00 88.88 276 PRO A N 1
ATOM 2216 C CA . PRO A 1 276 ? -11.924 -2.881 2.663 1.00 88.88 276 PRO A CA 1
ATOM 2217 C C . PRO A 1 276 ? -12.567 -1.525 2.994 1.00 88.88 276 PRO A C 1
ATOM 2219 O O . PRO A 1 276 ? -12.759 -1.181 4.164 1.00 88.88 276 PRO A O 1
ATOM 2222 N N . VAL A 1 277 ? -12.911 -0.747 1.961 1.00 90.25 277 VAL A N 1
ATOM 2223 C CA . VAL A 1 277 ? -13.502 0.601 2.100 1.00 90.25 277 VAL A CA 1
ATOM 2224 C C . VAL A 1 277 ? -14.824 0.561 2.872 1.00 90.25 277 VAL A C 1
ATOM 2226 O O . VAL A 1 277 ? -15.143 1.486 3.617 1.00 90.25 277 VAL A O 1
ATOM 2229 N N . ASP A 1 278 ? -15.578 -0.529 2.758 1.00 90.38 278 ASP A N 1
ATOM 2230 C CA . ASP A 1 278 ? -16.839 -0.737 3.466 1.00 90.38 278 ASP A CA 1
ATOM 2231 C C . ASP A 1 278 ? -16.666 -0.955 4.975 1.00 90.38 278 ASP A C 1
ATOM 2233 O O . ASP A 1 278 ? -17.648 -0.804 5.698 1.00 90.38 278 ASP A O 1
ATOM 2237 N N . LYS A 1 279 ? -15.457 -1.252 5.471 1.00 92.38 279 LYS A N 1
ATOM 2238 C CA . LYS A 1 279 ? -15.149 -1.268 6.913 1.00 92.38 279 LYS A CA 1
ATOM 2239 C C . LYS A 1 279 ? -14.723 0.097 7.449 1.00 92.38 279 LYS A C 1
ATOM 2241 O O . LYS A 1 279 ? -14.752 0.309 8.663 1.00 92.38 279 LYS A O 1
ATOM 2246 N N . VAL A 1 280 ? -14.364 1.038 6.575 1.00 95.31 280 VAL A N 1
ATOM 2247 C CA . VAL A 1 280 ? -14.011 2.404 6.974 1.00 95.31 280 VAL A CA 1
ATOM 2248 C C . VAL A 1 280 ? -15.289 3.200 7.238 1.00 95.31 280 VAL A C 1
ATOM 2250 O O . VAL A 1 280 ? -16.145 3.342 6.363 1.00 95.31 280 VAL A O 1
ATOM 2253 N N . ARG A 1 281 ? -15.453 3.702 8.466 1.00 96.38 281 ARG A N 1
ATOM 2254 C CA . ARG A 1 281 ? -16.682 4.399 8.897 1.00 96.38 281 ARG A CA 1
ATOM 2255 C C . ARG A 1 281 ? -16.484 5.858 9.243 1.00 96.38 281 ARG A C 1
ATOM 2257 O O . ARG A 1 281 ? -17.448 6.608 9.168 1.00 96.38 281 ARG A O 1
ATOM 2264 N N . PHE A 1 282 ? -15.274 6.270 9.597 1.00 97.50 282 PHE A N 1
ATOM 2265 C CA . PHE A 1 282 ? -14.984 7.672 9.865 1.00 97.50 282 PHE A CA 1
ATOM 2266 C C . PHE A 1 282 ? -13.535 8.020 9.543 1.00 97.50 282 PHE A C 1
ATOM 2268 O O . PHE A 1 282 ? -12.633 7.192 9.695 1.00 97.50 282 PHE A O 1
ATOM 2275 N N . ILE A 1 283 ? -13.311 9.262 9.125 1.00 97.75 283 ILE A N 1
ATOM 2276 C CA . ILE A 1 283 ? -11.980 9.819 8.882 1.00 97.75 283 ILE A CA 1
ATOM 2277 C C . ILE A 1 283 ? -11.895 11.186 9.561 1.00 97.75 283 ILE A C 1
ATOM 2279 O O . ILE A 1 283 ? -12.806 12.008 9.450 1.00 97.75 283 ILE A O 1
ATOM 2283 N N . PHE A 1 284 ? -10.787 11.432 10.263 1.00 96.75 284 PHE A N 1
ATOM 2284 C CA . PHE A 1 284 ? -10.486 12.720 10.891 1.00 96.75 284 PHE A CA 1
ATOM 2285 C C . PHE A 1 284 ? -9.970 13.711 9.840 1.00 96.75 284 PHE A C 1
ATOM 2287 O O . PHE A 1 284 ? -8.772 13.982 9.738 1.00 96.75 284 PHE A O 1
ATOM 2294 N N . ALA A 1 285 ? -10.889 14.182 9.003 1.00 95.56 285 ALA A N 1
ATOM 2295 C CA . ALA A 1 285 ? -10.675 15.168 7.957 1.00 95.56 285 ALA A CA 1
ATOM 2296 C C . ALA A 1 285 ? -12.008 15.871 7.621 1.00 95.56 285 ALA A C 1
ATOM 2298 O O . ALA A 1 285 ? -13.065 15.279 7.848 1.00 95.56 285 ALA A O 1
ATOM 2299 N N . PRO A 1 286 ? -11.981 17.095 7.059 1.00 94.94 286 PRO A N 1
ATOM 2300 C CA . PRO A 1 286 ? -13.195 17.803 6.639 1.00 94.94 286 PRO A CA 1
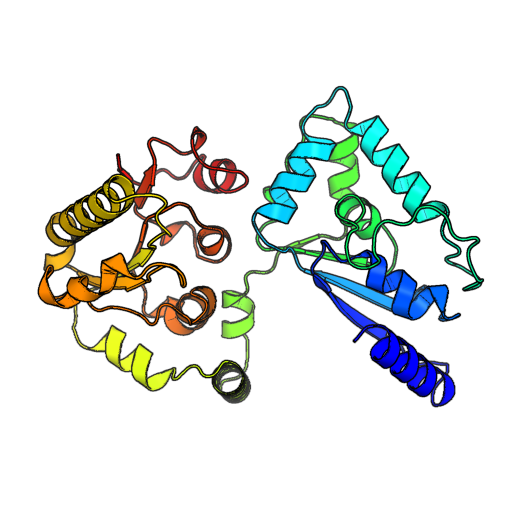ATOM 2301 C C . PRO A 1 286 ? -14.021 17.074 5.569 1.00 94.94 286 PRO A C 1
ATOM 2303 O O . PRO A 1 286 ? -15.247 17.068 5.643 1.00 94.94 286 PRO A O 1
ATOM 2306 N N . ASP A 1 287 ? -13.353 16.484 4.577 1.00 95.62 287 ASP A N 1
ATOM 2307 C CA . ASP A 1 287 ? -13.962 15.811 3.425 1.00 95.62 287 ASP A CA 1
ATOM 2308 C C . ASP A 1 287 ? -12.915 14.983 2.652 1.00 95.62 287 ASP A C 1
ATOM 2310 O O . ASP A 1 287 ? -11.717 15.017 2.958 1.00 95.62 287 ASP A O 1
ATOM 2314 N N . ALA A 1 288 ? -13.355 14.252 1.623 1.00 95.69 288 ALA A N 1
ATOM 2315 C CA . ALA A 1 288 ? -12.466 13.470 0.765 1.00 95.69 288 ALA A CA 1
ATOM 2316 C C . ALA A 1 288 ? -11.447 14.339 0.009 1.00 95.69 288 ALA A C 1
ATOM 2318 O O . ALA A 1 288 ? -10.301 13.923 -0.147 1.00 95.69 288 ALA A O 1
ATOM 2319 N N . GLU A 1 289 ? -11.827 15.538 -0.446 1.00 94.69 289 GLU A N 1
ATOM 2320 C CA . GLU A 1 289 ? -10.948 16.418 -1.232 1.00 94.69 289 GLU A CA 1
ATOM 2321 C C . GLU A 1 289 ? -9.739 16.904 -0.425 1.00 94.69 289 GLU A C 1
ATOM 2323 O O . GLU A 1 289 ? -8.661 17.106 -0.986 1.00 94.69 289 GLU A O 1
ATOM 2328 N N . SER A 1 290 ? -9.895 17.033 0.894 1.00 94.56 290 SER A N 1
ATOM 2329 C CA . SER A 1 290 ? -8.827 17.411 1.820 1.00 94.56 290 SER A CA 1
ATOM 2330 C C . SER A 1 290 ? -7.763 16.326 2.042 1.00 94.56 290 SER A C 1
ATOM 2332 O O . SER A 1 290 ? -6.700 16.611 2.601 1.00 94.56 290 SER A O 1
ATOM 2334 N N . LEU A 1 291 ? -8.021 15.083 1.620 1.00 94.06 291 LEU A N 1
ATOM 2335 C CA . LEU A 1 291 ? -7.086 13.978 1.795 1.00 94.06 291 LEU A CA 1
ATOM 2336 C C . LEU A 1 291 ? -5.945 14.025 0.772 1.00 94.06 291 LEU A C 1
ATOM 2338 O O . LEU A 1 291 ? -6.095 14.449 -0.373 1.00 94.06 291 LEU A O 1
ATOM 2342 N N . VAL A 1 292 ? -4.787 13.496 1.164 1.00 90.56 292 VAL A N 1
ATOM 2343 C CA . VAL A 1 292 ? -3.688 13.262 0.220 1.00 90.56 292 VAL A CA 1
ATOM 2344 C C . VAL A 1 292 ? -4.061 12.167 -0.779 1.00 90.56 292 VAL A C 1
ATOM 2346 O O . VAL A 1 292 ? -4.792 11.227 -0.453 1.00 90.56 292 VAL A O 1
ATOM 2349 N N . ARG A 1 293 ? -3.518 12.240 -1.998 1.00 90.56 293 ARG A N 1
ATOM 2350 C CA . ARG A 1 293 ? -3.672 11.147 -2.962 1.00 90.56 293 ARG A CA 1
ATOM 2351 C C . ARG A 1 293 ? -3.018 9.858 -2.435 1.00 90.56 293 ARG A C 1
ATOM 2353 O O . ARG A 1 293 ? -2.031 9.918 -1.702 1.00 90.56 293 ARG A O 1
ATOM 2360 N N . PRO A 1 294 ? -3.567 8.685 -2.779 1.00 93.50 294 PRO A N 1
ATOM 2361 C CA . PRO A 1 294 ? -4.804 8.484 -3.531 1.00 93.50 294 PRO A CA 1
ATOM 2362 C C . PRO A 1 294 ? -6.043 8.396 -2.619 1.00 93.50 294 PRO A C 1
ATOM 2364 O O . PRO A 1 294 ? -7.099 7.984 -3.086 1.00 93.50 294 PRO A O 1
ATOM 2367 N N . LEU A 1 295 ? -5.945 8.727 -1.324 1.00 94.81 295 LEU A N 1
ATOM 2368 C CA . LEU A 1 295 ? -7.060 8.562 -0.384 1.00 94.81 295 LEU A CA 1
ATOM 2369 C C . LEU A 1 295 ? -8.251 9.453 -0.749 1.00 94.81 295 LEU A C 1
ATOM 2371 O O . LEU A 1 295 ? -9.392 9.024 -0.621 1.00 94.81 295 LEU A O 1
ATOM 2375 N N . ASN A 1 296 ? -7.994 10.652 -1.275 1.00 95.00 296 ASN A N 1
ATOM 2376 C CA . ASN A 1 296 ? -9.051 11.514 -1.805 1.00 95.00 296 ASN A CA 1
ATOM 2377 C C . ASN A 1 296 ? -9.845 10.857 -2.940 1.00 95.00 296 ASN A C 1
ATOM 2379 O O . ASN A 1 296 ? -11.052 11.046 -3.024 1.00 95.00 296 ASN A O 1
ATOM 2383 N N . LEU A 1 297 ? -9.184 10.074 -3.798 1.00 95.00 297 LEU A N 1
ATOM 2384 C CA . LEU A 1 297 ? -9.840 9.311 -4.856 1.00 95.00 297 LEU A CA 1
ATOM 2385 C C . LEU A 1 297 ? -10.560 8.088 -4.292 1.00 95.00 297 LEU A C 1
ATOM 2387 O O . LEU A 1 297 ? -11.707 7.840 -4.649 1.00 95.00 297 LEU A O 1
ATOM 2391 N N . LEU A 1 298 ? -9.900 7.353 -3.393 1.00 95.12 298 LEU A N 1
ATOM 2392 C CA . LEU A 1 298 ? -10.440 6.144 -2.773 1.00 95.12 298 LEU A CA 1
ATOM 2393 C C . LEU A 1 298 ? -11.762 6.421 -2.045 1.00 95.12 298 LEU A C 1
ATOM 2395 O O . LEU A 1 298 ? -12.688 5.617 -2.124 1.00 95.12 298 LEU A O 1
ATOM 2399 N N . PHE A 1 299 ? -11.852 7.566 -1.366 1.00 95.81 299 PHE A N 1
ATOM 2400 C CA . PHE A 1 299 ? -13.025 7.966 -0.591 1.00 95.81 299 PHE A CA 1
ATOM 2401 C C . PHE A 1 299 ? -13.919 9.000 -1.288 1.00 95.81 299 PHE A C 1
ATOM 2403 O O . PHE A 1 299 ? -14.894 9.440 -0.681 1.00 95.81 299 PHE A O 1
ATOM 2410 N N . ARG A 1 300 ? -13.640 9.362 -2.552 1.00 93.81 300 ARG A N 1
ATOM 2411 C CA . ARG A 1 300 ? -14.404 10.368 -3.321 1.00 93.81 300 ARG A CA 1
ATOM 2412 C C . ARG A 1 300 ? -15.908 10.097 -3.305 1.00 93.81 300 ARG A C 1
ATOM 2414 O O . ARG A 1 300 ? -16.698 11.011 -3.104 1.00 93.81 300 ARG A O 1
ATOM 2421 N N . ASP A 1 301 ? -16.272 8.830 -3.483 1.00 90.81 301 ASP A N 1
ATOM 2422 C CA . ASP A 1 301 ? -17.658 8.372 -3.613 1.00 90.81 301 ASP A CA 1
ATOM 2423 C C . ASP A 1 301 ? -18.126 7.553 -2.387 1.00 90.81 301 ASP A C 1
ATOM 2425 O O . ASP A 1 301 ? -19.165 6.887 -2.420 1.00 90.81 301 ASP A O 1
ATOM 2429 N N . ALA A 1 302 ? -17.368 7.582 -1.283 1.00 90.50 302 ALA A N 1
ATOM 2430 C CA . ALA A 1 302 ? -17.640 6.782 -0.090 1.00 90.50 302 ALA A CA 1
ATOM 2431 C C . ALA A 1 302 ? -18.737 7.414 0.787 1.00 90.50 302 ALA A C 1
ATOM 2433 O O . ALA A 1 302 ? -18.472 8.131 1.751 1.00 90.50 302 ALA A O 1
ATOM 2434 N N . ALA A 1 303 ? -19.998 7.110 0.474 1.00 87.50 303 ALA A N 1
ATOM 2435 C CA . ALA A 1 303 ? -21.165 7.658 1.176 1.00 87.50 303 ALA A CA 1
ATOM 2436 C C . ALA A 1 303 ? -21.302 7.206 2.648 1.00 87.50 303 ALA A C 1
ATOM 2438 O O . ALA A 1 303 ? -22.047 7.813 3.413 1.00 87.50 303 ALA A O 1
ATOM 2439 N N . ASN A 1 304 ? -20.619 6.129 3.045 1.00 89.38 304 ASN A N 1
ATOM 2440 C CA . ASN A 1 304 ? -20.686 5.537 4.385 1.00 89.38 304 ASN A CA 1
ATOM 2441 C C . ASN A 1 304 ? -19.608 6.045 5.357 1.00 89.38 304 ASN A C 1
ATOM 2443 O O . ASN A 1 304 ? -19.472 5.470 6.440 1.00 89.38 304 ASN A O 1
ATOM 2447 N N . VAL A 1 305 ? -18.815 7.044 4.961 1.00 96.06 305 VAL A N 1
ATOM 2448 C CA . VAL A 1 305 ? -17.737 7.611 5.781 1.00 96.06 305 VAL A CA 1
ATOM 2449 C C . VAL A 1 305 ? -18.211 8.905 6.442 1.00 96.06 305 VAL A C 1
ATOM 2451 O O . VAL A 1 305 ? -18.594 9.860 5.769 1.00 96.06 305 VAL A O 1
ATOM 2454 N N . GLU A 1 306 ? -18.174 8.940 7.773 1.00 96.31 306 GLU A N 1
ATOM 2455 C CA . GLU A 1 306 ? -18.356 10.154 8.568 1.00 96.31 306 GLU A CA 1
ATOM 2456 C C . GLU A 1 306 ? -17.060 10.983 8.565 1.00 96.31 306 GLU A C 1
ATOM 2458 O O . GLU A 1 306 ? -16.001 10.522 8.997 1.00 96.31 306 GLU A O 1
ATOM 2463 N N . TRP A 1 307 ? -17.149 12.228 8.106 1.00 96.06 307 TRP A N 1
ATOM 2464 C CA . TRP A 1 307 ? -16.048 13.190 8.136 1.00 96.06 307 TRP A CA 1
ATOM 2465 C C . TRP A 1 307 ? -16.067 13.953 9.460 1.00 96.06 307 TRP A C 1
ATOM 2467 O O . TRP A 1 307 ? -17.077 14.562 9.824 1.00 96.06 307 TRP A O 1
ATOM 2477 N N . MET A 1 308 ? -14.970 13.885 10.212 1.00 94.00 308 MET A N 1
ATOM 2478 C CA . MET A 1 308 ? -14.875 14.474 11.547 1.00 94.00 308 MET A CA 1
ATOM 2479 C C . MET A 1 308 ? -13.776 15.536 11.601 1.00 94.00 308 MET A C 1
ATOM 2481 O O . MET A 1 308 ? -12.630 15.277 11.234 1.00 94.00 308 MET A O 1
ATOM 2485 N N . GLN A 1 309 ? -14.151 16.710 12.108 1.00 84.50 309 GLN A N 1
ATOM 2486 C CA . GLN A 1 309 ? -13.298 17.874 12.354 1.00 84.50 309 GLN A CA 1
ATOM 2487 C C . GLN A 1 309 ? -13.320 18.258 13.837 1.00 84.50 309 GLN A C 1
ATOM 2489 O O . GLN A 1 309 ? -14.348 17.956 14.497 1.00 84.50 309 GLN A O 1
#

Sequence (309 aa):
MCREMKRRVLEINKADPTAVFSLYVDDLRCRLGYDWFVAQGIDSARVKVSLLSDGTATYNNFYNYFGDPATAQQNWETYAAEVEALDWNHGGRYPETRAEFELESWTWPYYLATRPGYRLVMQNGALLESSCPFITDKLREMQIEDIQPYEMLSALSESARRLFYDMAGFDYDKFAALFDASPKGNLIIIGTSHQNAASEQQQRDYVARIVGQYGAAYDIFFKPHPADTSSASYETDFPGLTLLPGQMPFEIFVWSLMDHVDMIGGYPSTVFLTVPVDKVRFIFAPDAESLVRPLNLLFRDAANVEWMQ

Solvent-accessible surface area (backbone atoms only — not comparable to full-atom values): 17066 Å² total; per-residue (Å²): 110,70,69,58,52,34,51,52,50,51,53,49,41,70,77,38,81,80,63,70,45,77,46,78,41,49,21,48,33,44,53,41,62,42,66,50,34,20,49,69,52,40,62,42,90,38,38,35,35,39,23,33,51,81,43,40,62,51,44,39,49,49,35,74,54,32,38,50,55,90,49,17,61,62,45,52,56,50,44,43,51,61,60,66,70,50,58,68,84,69,18,55,87,72,79,88,62,92,68,60,59,77,68,55,32,71,75,42,40,65,56,45,11,53,38,88,48,32,29,35,37,32,56,57,63,85,64,70,63,48,80,21,68,69,53,50,54,48,60,72,56,32,39,68,43,70,49,48,65,32,58,57,52,66,71,44,54,70,71,55,42,51,51,50,27,61,76,69,73,48,63,60,68,64,51,50,52,60,57,64,68,52,96,49,44,27,31,40,37,40,48,59,68,65,92,46,72,67,52,49,49,50,54,51,52,52,49,52,49,50,48,72,75,41,48,89,60,24,45,38,35,38,37,45,24,67,82,40,70,83,64,78,54,42,50,76,76,37,81,73,38,43,78,45,70,34,83,53,66,64,64,60,55,49,40,74,41,46,93,59,51,63,37,34,30,30,47,88,55,66,64,65,65,65,47,66,68,89,35,38,41,36,36,58,34,84,46,36,84,77,41,61,58,42,51,19,66,74,39,60,83,48,85,68,48,45,60,40,125